Protein AF-0000000068766458 (afdb_homodimer)

InterPro domains:
  IPR000627 Intradiol ring-cleavage dioxygenase, C-terminal [PF00775] (2-138)
  IPR015889 Intradiol ring-cleavage dioxygenase, core [G3DSA:2.60.130.10] (1-149)
  IPR015889 Intradiol ring-cleavage dioxygenase, core [SSF49482] (2-147)
  IPR050770 Intradiol Ring-Cleavage Dioxygenase [PTHR33711] (3-145)

Organism: NCBI:txid1432552

Solvent-accessible surface area (backbone atoms only — not comparable to full-atom values): 17496 Å² total; per-residue (Å²): 100,52,64,22,40,39,34,38,38,33,30,38,62,57,26,24,48,80,42,92,84,53,76,62,83,39,67,85,56,93,89,56,74,41,61,51,75,46,63,20,38,90,84,40,51,74,81,83,87,82,77,70,36,22,45,34,64,34,79,91,42,67,80,39,45,39,46,36,43,39,36,38,37,38,44,40,90,88,45,92,64,71,43,35,38,57,35,34,52,54,41,52,70,42,49,80,66,13,72,69,52,62,70,52,90,41,70,69,47,53,53,46,28,44,20,39,80,30,77,87,71,28,43,69,75,73,44,84,33,67,48,71,75,85,32,90,64,71,97,68,28,38,66,41,69,62,60,61,62,59,69,74,108,99,53,63,22,40,39,34,37,41,32,30,38,63,57,26,25,48,80,42,92,83,54,77,62,84,40,66,82,56,93,90,54,75,39,61,51,78,45,64,20,37,89,86,41,51,73,84,83,87,82,75,70,36,23,46,35,62,35,79,90,42,67,80,39,43,39,48,35,44,39,36,38,37,39,43,40,90,87,44,92,64,71,42,34,37,57,35,35,52,54,40,50,70,41,49,80,66,14,71,69,53,62,69,52,90,42,70,69,48,53,52,46,27,42,19,39,80,30,76,86,70,30,43,70,77,72,44,85,32,68,48,71,73,86,33,90,64,71,97,69,29,39,64,40,70,61,60,62,61,60,69,74,108

pLDDT: mean 88.54, std 12.36, range [29.7, 98.62]

Sequence (306 aa):
MKNTLVEVWQANAGGRYRHKKDQYLAPIDPNFGGCGRVLTDENGYYCFRTIKPGPYPWRNQASDWRPAHIHFSLSGDAWAQRLITQMYFEGDPLIKQCPIVRTINNDDAVRTLIAELDMHAAVPLDCLAYRFDLVLRGHRATLFENRTQGAARMKNTLVEVWQANAGGRYRHKKDQYLAPIDPNFGGCGRVLTDENGYYCFRTIKPGPYPWRNQASDWRPAHIHFSLSGDAWAQRLITQMYFEGDPLIKQCPIVRTINNDDAVRTLIAELDMHAAVPLDCLAYRFDLVLRGHRATLFENRTQGAAR

Radius of gyration: 21.52 Å; Cα contacts (8 Å, |Δi|>4): 606; chains: 2; bounding box: 42×66×50 Å

Nearest PDB structures (foldseek):
  3pcd-assembly1_M  TM=9.668E-01  e=3.975E-17  Pseudomonas putida
  3pcf-assembly1_M-2  TM=9.671E-01  e=4.450E-17  Pseudomonas putida
  1ykn-assembly1_F  TM=9.151E-01  e=2.389E-17  Pseudomonas putida
  1ykk-assembly1_B  TM=9.155E-01  e=5.273E-17  Pseudomonas putida
  3mfl-assembly1_M  TM=9.144E-01  e=7.833E-17  Pseudomonas putida

Secondary structure (DSSP, 8-state):
-TT-EEEEEE--TTS--SSTT---SSPP-TT--SEEEEE--TTS------PPPPPEEETTSTTEEEPSEEEEEEEETTEEEEEEEEEEETT-TTGGG-HHHHT---HHHHHTTEEEE-TTTPBTTTB--EE-----SSTTPPP-TTTGGGGG-/-TT-EEEEEE--TTS--SSTT---SSPP-TT--SEEEEE--TTS------PPPPPEEETTSTTEEEPSEEEEEEEETTEEEEEEEEEEETT-TTGGG-HHHHT---HHHHHTTEEEE-TTTPBTTTB--EE-----SSTT----TTTGGGGG-

Foldseek 3Di:
DAFKKKKKFFAAQQRFGPDPPTDFPDDDDPVAHRMDIDTAHPVRDDDDDDHFHQKDADVVDPPAIDHGKMKIWIDDPVDDDIFIDMAHEPPTPSQVVHPVNVVVPDVLQSVLRYWYWDQVPADPPPGTDTDHDAACDDPNHHDTPPVVVPVVD/DAFKKKKKFFAAQQRFGPDPPTDFPDDDDPVAHRMDIDTAHPVRDDDDDDHFHQKDADVVDPPAIDHGKMKIWIDDPVDDDIFIDMAHEPPTPSQVVHPVNVVVPDPLQSVLRYWYWDQVPADPPPGTDTDHDAACDDPNHHDTPPVVVVVVD

Structure (mmCIF, N/CA/C/O backbone):
data_AF-0000000068766458-model_v1
#
loop_
_entity.id
_entity.type
_entity.pdbx_description
1 polymer 'Protocatechuate 3,4-dioxygenase beta chain'
#
loop_
_atom_site.group_PDB
_atom_site.id
_atom_site.type_symbol
_atom_site.label_atom_id
_atom_site.label_alt_id
_atom_site.label_comp_id
_atom_site.label_asym_id
_atom_site.label_entity_id
_atom_site.label_seq_id
_atom_site.pdbx_PDB_ins_code
_atom_site.Cartn_x
_atom_site.Cartn_y
_atom_site.Cartn_z
_atom_site.occupancy
_atom_site.B_iso_or_equiv
_atom_site.auth_seq_id
_atom_site.auth_comp_id
_atom_site.auth_asym_id
_atom_site.auth_atom_id
_atom_site.pdbx_PDB_model_num
ATOM 1 N N . MET A 1 1 ? -8.406 -24.953 -15.242 1 81.81 1 MET A N 1
ATOM 2 C CA . MET A 1 1 ? -7.398 -25.234 -14.219 1 81.81 1 MET A CA 1
ATOM 3 C C . MET A 1 1 ? -8.023 -25.938 -13.016 1 81.81 1 MET A C 1
ATOM 5 O O . MET A 1 1 ? -7.789 -25.547 -11.875 1 81.81 1 MET A O 1
ATOM 9 N N . LYS A 1 2 ? -8.836 -26.938 -13.312 1 87.81 2 LYS A N 1
ATOM 10 C CA . LYS A 1 2 ? -9.43 -27.688 -12.219 1 87.81 2 LYS A CA 1
ATOM 11 C C . LYS A 1 2 ? -8.391 -28.562 -11.516 1 87.81 2 LYS A C 1
ATOM 13 O O . LYS A 1 2 ? -7.488 -29.109 -12.156 1 87.81 2 LYS A O 1
ATOM 18 N N . ASN A 1 3 ? -8.57 -28.641 -10.227 1 91.31 3 ASN A N 1
ATOM 19 C CA . ASN A 1 3 ? -7.73 -29.484 -9.391 1 91.31 3 ASN A CA 1
ATOM 20 C C . ASN A 1 3 ? -6.246 -29.188 -9.594 1 91.31 3 ASN A C 1
ATOM 22 O O . ASN A 1 3 ? -5.438 -30.109 -9.719 1 91.31 3 ASN A O 1
ATOM 26 N N . THR A 1 4 ? -5.93 -27.969 -9.742 1 93.44 4 THR A N 1
ATOM 27 C CA . THR A 1 4 ? -4.559 -27.484 -9.859 1 93.44 4 THR A CA 1
ATOM 28 C C . THR A 1 4 ? -4.027 -27.031 -8.5 1 93.44 4 THR A C 1
ATOM 30 O O . THR A 1 4 ? -4.73 -26.344 -7.754 1 93.44 4 THR A O 1
ATOM 33 N N . LEU A 1 5 ? -2.803 -27.516 -8.195 1 95.19 5 LEU A N 1
ATOM 34 C CA . LEU A 1 5 ? -2.16 -27.062 -6.965 1 95.19 5 LEU A CA 1
ATOM 35 C C . LEU A 1 5 ? -1.555 -25.672 -7.148 1 95.19 5 LEU A C 1
ATOM 37 O O . LEU A 1 5 ? -0.72 -25.469 -8.031 1 95.19 5 LEU A O 1
ATOM 41 N N . VAL A 1 6 ? -1.991 -24.766 -6.332 1 96.19 6 VAL A N 1
ATOM 42 C CA . VAL A 1 6 ? -1.463 -23.406 -6.312 1 96.19 6 VAL A CA 1
ATOM 43 C C . VAL A 1 6 ? -0.663 -23.188 -5.031 1 96.19 6 VAL A C 1
ATOM 45 O O . VAL A 1 6 ? -1.217 -23.234 -3.928 1 96.19 6 VAL A O 1
ATOM 48 N N . GLU A 1 7 ? 0.577 -22.953 -5.191 1 96.81 7 GLU A N 1
ATOM 49 C CA . GLU A 1 7 ? 1.451 -22.625 -4.074 1 96.81 7 GLU A CA 1
ATOM 50 C C . GLU A 1 7 ? 1.836 -21.141 -4.102 1 96.81 7 GLU A C 1
ATOM 52 O O . GLU A 1 7 ? 2.111 -20.594 -5.168 1 96.81 7 GLU A O 1
ATOM 57 N N . VAL A 1 8 ? 1.805 -20.578 -2.932 1 97.75 8 VAL A N 1
ATOM 58 C CA . VAL A 1 8 ? 2.129 -19.156 -2.855 1 97.75 8 VAL A CA 1
ATOM 59 C C . VAL A 1 8 ? 3.193 -18.938 -1.787 1 97.75 8 VAL A C 1
ATOM 61 O O . VAL A 1 8 ? 3.27 -19.672 -0.807 1 97.75 8 VAL A O 1
ATOM 64 N N . TRP A 1 9 ? 4.066 -17.906 -2.012 1 97.69 9 TRP A N 1
ATOM 65 C CA . TRP A 1 9 ? 5.004 -17.438 -0.99 1 97.69 9 TRP A CA 1
ATOM 66 C C . TRP A 1 9 ? 5.246 -15.938 -1.107 1 97.69 9 TRP A C 1
ATOM 68 O O . TRP A 1 9 ? 5.18 -15.383 -2.203 1 97.69 9 TRP A O 1
ATOM 78 N N . GLN A 1 10 ? 5.457 -15.367 -0.014 1 97.19 10 GLN A N 1
ATOM 79 C CA . GLN A 1 10 ? 5.598 -13.914 0.036 1 97.19 10 GLN A CA 1
ATOM 80 C C . GLN A 1 10 ? 6.379 -13.477 1.273 1 97.19 10 GLN A C 1
ATOM 82 O O . GLN A 1 10 ? 6.57 -14.266 2.201 1 97.19 10 GLN A O 1
ATOM 87 N N . ALA A 1 11 ? 6.82 -12.203 1.26 1 95.75 11 ALA A N 1
ATOM 88 C CA . ALA A 1 11 ? 7.348 -11.539 2.447 1 95.75 11 ALA A CA 1
ATOM 89 C C . ALA A 1 11 ? 6.227 -11.156 3.408 1 95.75 11 ALA A C 1
ATOM 91 O O . ALA A 1 11 ? 5.051 -11.18 3.039 1 95.75 11 ALA A O 1
ATOM 92 N N . ASN A 1 12 ? 6.621 -10.797 4.645 1 92.75 12 ASN A N 1
ATOM 93 C CA . ASN A 1 12 ? 5.645 -10.242 5.578 1 92.75 12 ASN A CA 1
ATOM 94 C C . ASN A 1 12 ? 5.336 -8.781 5.266 1 92.75 12 ASN A C 1
ATOM 96 O O . ASN A 1 12 ? 5.777 -8.25 4.242 1 92.75 12 ASN A O 1
ATOM 100 N N . ALA A 1 13 ? 4.535 -8.094 6.125 1 91.19 13 ALA A N 1
ATOM 101 C CA . ALA A 1 13 ? 4.059 -6.734 5.871 1 91.19 13 ALA A CA 1
ATOM 102 C C . ALA A 1 13 ? 5.219 -5.746 5.828 1 91.19 13 ALA A C 1
ATOM 104 O O . ALA A 1 13 ? 5.098 -4.664 5.246 1 91.19 13 ALA A O 1
ATOM 105 N N . GLY A 1 14 ? 6.312 -6.121 6.441 1 90.06 14 GLY A N 1
ATOM 106 C CA . GLY A 1 14 ? 7.492 -5.27 6.441 1 90.06 14 GLY A CA 1
ATOM 107 C C . GLY A 1 14 ? 8.43 -5.551 5.281 1 90.06 14 GLY A C 1
ATOM 108 O O . GLY A 1 14 ? 9.469 -4.902 5.141 1 90.06 14 GLY A O 1
ATOM 109 N N . GLY A 1 15 ? 8.094 -6.527 4.461 1 93.06 15 GLY A N 1
ATOM 110 C CA . GLY A 1 15 ? 8.922 -6.875 3.32 1 93.06 15 GLY A CA 1
ATOM 111 C C . GLY A 1 15 ? 10.023 -7.859 3.662 1 93.06 15 GLY A C 1
ATOM 112 O O . GLY A 1 15 ? 11.055 -7.902 2.99 1 93.06 15 GLY A O 1
ATOM 113 N N . ARG A 1 16 ? 9.812 -8.562 4.684 1 91.62 16 ARG A N 1
ATOM 114 C CA . ARG A 1 16 ? 10.812 -9.523 5.145 1 91.62 16 ARG A CA 1
ATOM 115 C C . ARG A 1 16 ? 10.312 -10.953 4.957 1 91.62 16 ARG A C 1
ATOM 117 O O . ARG A 1 16 ? 9.234 -11.312 5.449 1 91.62 16 ARG A O 1
ATOM 124 N N . TYR A 1 17 ? 11.117 -11.773 4.242 1 92.25 17 TYR A N 1
ATOM 125 C CA . TYR A 1 17 ? 10.812 -13.195 4.109 1 92.25 17 TYR A CA 1
ATOM 126 C C . TYR A 1 17 ? 11.227 -13.961 5.359 1 92.25 17 TYR A C 1
ATOM 128 O O . TYR A 1 17 ? 12.219 -13.617 6.008 1 92.25 17 TYR A O 1
ATOM 136 N N . ARG A 1 18 ? 10.461 -14.914 5.605 1 87.81 18 ARG A N 1
ATOM 137 C CA . ARG A 1 18 ? 10.891 -15.836 6.648 1 87.81 18 ARG A CA 1
ATOM 138 C C . ARG A 1 18 ? 11.945 -16.812 6.125 1 87.81 18 ARG A C 1
ATOM 140 O O . ARG A 1 18 ? 11.648 -17.969 5.867 1 87.81 18 ARG A O 1
ATOM 147 N N . HIS A 1 19 ? 13.016 -16.406 5.855 1 83.75 19 HIS A N 1
ATOM 148 C CA . HIS A 1 19 ? 14.133 -17.172 5.312 1 83.75 19 HIS A CA 1
ATOM 149 C C . HIS A 1 19 ? 15.453 -16.766 5.969 1 83.75 19 HIS A C 1
ATOM 151 O O . HIS A 1 19 ? 15.695 -15.57 6.184 1 83.75 19 HIS A O 1
ATOM 157 N N . LYS A 1 20 ? 16.203 -17.719 6.258 1 78 20 LYS A N 1
ATOM 158 C CA . LYS A 1 20 ? 17.453 -17.5 6.98 1 78 20 LYS A CA 1
ATOM 159 C C . LYS A 1 20 ? 18.375 -16.547 6.227 1 78 20 LYS A C 1
ATOM 161 O O . LYS A 1 20 ? 19.125 -15.781 6.836 1 78 20 LYS A O 1
ATOM 166 N N . LYS A 1 21 ? 18.266 -16.531 4.863 1 79.88 21 LYS A N 1
ATOM 167 C CA . LYS A 1 21 ? 19.203 -15.742 4.062 1 79.88 21 LYS A CA 1
ATOM 168 C C . LYS A 1 21 ? 18.703 -14.312 3.875 1 79.88 21 LYS A C 1
ATOM 170 O O . LYS A 1 21 ? 19.438 -13.445 3.398 1 79.88 21 LYS A O 1
ATOM 175 N N . ASP A 1 22 ? 17.484 -14.125 4.246 1 79.94 22 ASP A N 1
ATOM 176 C CA . ASP A 1 22 ? 16.969 -12.766 4.137 1 79.94 22 ASP A CA 1
ATOM 177 C C . ASP A 1 22 ? 17.406 -11.914 5.328 1 79.94 22 ASP A C 1
ATOM 179 O O . ASP A 1 22 ? 17.047 -12.195 6.469 1 79.94 22 ASP A O 1
ATOM 183 N N . GLN A 1 23 ? 18.141 -10.789 5.031 1 77 23 GLN A N 1
ATOM 184 C CA . GLN A 1 23 ? 18.719 -9.977 6.094 1 77 23 GLN A CA 1
ATOM 185 C C . GLN A 1 23 ? 18.141 -8.562 6.078 1 77 23 GLN A C 1
ATOM 187 O O . GLN A 1 23 ? 18.75 -7.629 6.602 1 77 23 GLN A O 1
ATOM 192 N N . TYR A 1 24 ? 17.094 -8.484 5.355 1 80.75 24 TYR A N 1
ATOM 193 C CA . TYR A 1 24 ? 16.469 -7.168 5.355 1 80.75 24 TYR A CA 1
ATOM 194 C C . TYR A 1 24 ? 16.109 -6.734 6.77 1 80.75 24 TYR A C 1
ATOM 196 O O . TYR A 1 24 ? 15.82 -7.57 7.629 1 80.75 24 TYR A O 1
ATOM 204 N N . LEU A 1 25 ? 15.992 -5.391 7.121 1 82.31 25 LEU A N 1
ATOM 205 C CA . LEU A 1 25 ? 15.914 -4.781 8.445 1 82.31 25 LEU A CA 1
ATOM 206 C C . LEU A 1 25 ? 14.547 -5.012 9.07 1 82.31 25 LEU A C 1
ATOM 208 O O . LEU A 1 25 ? 14.398 -4.949 10.297 1 82.31 25 LEU A O 1
ATOM 212 N N . ALA A 1 26 ? 13.578 -5.273 8.227 1 82 26 ALA A N 1
ATOM 213 C CA . ALA A 1 26 ? 12.227 -5.441 8.766 1 82 26 ALA A CA 1
ATOM 214 C C . ALA A 1 26 ? 12.164 -6.625 9.727 1 82 26 ALA A C 1
ATOM 216 O O . ALA A 1 26 ? 12.82 -7.648 9.508 1 82 26 ALA A O 1
ATOM 217 N N . PRO A 1 27 ? 11.375 -6.441 10.719 1 81.62 27 PRO A N 1
ATOM 218 C CA . PRO A 1 27 ? 11.297 -7.523 11.695 1 81.62 27 PRO A CA 1
ATOM 219 C C . PRO A 1 27 ? 10.609 -8.773 11.141 1 81.62 27 PRO A C 1
ATOM 221 O O . PRO A 1 27 ? 9.758 -8.672 10.258 1 81.62 27 PRO A O 1
ATOM 224 N N . ILE A 1 28 ? 11.016 -9.875 11.727 1 83.19 28 ILE A N 1
ATOM 225 C CA . ILE A 1 28 ? 10.32 -11.125 11.438 1 83.19 28 ILE A CA 1
ATOM 226 C C . ILE A 1 28 ? 8.961 -11.133 12.125 1 83.19 28 ILE A C 1
ATOM 228 O O . ILE A 1 28 ? 8.828 -10.664 13.258 1 83.19 28 ILE A O 1
ATOM 232 N N . ASP A 1 29 ? 8.008 -11.562 11.469 1 82.44 29 ASP A N 1
ATOM 233 C CA . ASP A 1 29 ? 6.703 -11.828 12.078 1 82.44 29 ASP A CA 1
ATOM 234 C C . ASP A 1 29 ? 6.586 -13.281 12.516 1 82.44 29 ASP A C 1
ATOM 236 O O . ASP A 1 29 ? 6.438 -14.18 11.68 1 82.44 29 ASP A O 1
ATOM 240 N N . PRO A 1 30 ? 6.586 -13.484 13.766 1 83.62 30 PRO A N 1
ATOM 241 C CA . PRO A 1 30 ? 6.59 -14.875 14.234 1 83.62 30 PRO A CA 1
ATOM 242 C C . PRO A 1 30 ? 5.281 -15.602 13.938 1 83.62 30 PRO A C 1
ATOM 244 O O . PRO A 1 30 ? 5.23 -16.828 13.984 1 83.62 30 PRO A O 1
ATOM 247 N N . ASN A 1 31 ? 4.234 -14.828 13.586 1 85 31 ASN A N 1
ATOM 248 C CA . ASN A 1 31 ? 2.922 -15.43 13.375 1 85 31 ASN A CA 1
ATOM 249 C C . ASN A 1 31 ? 2.633 -15.641 11.891 1 85 31 ASN A C 1
ATOM 251 O O . ASN A 1 31 ? 1.55 -16.094 11.523 1 85 31 ASN A O 1
ATOM 255 N N . PHE A 1 32 ? 3.621 -15.344 11.102 1 89.56 32 PHE A N 1
ATOM 256 C CA . PHE A 1 32 ? 3.41 -15.438 9.664 1 89.56 32 PHE A CA 1
ATOM 257 C C . PHE A 1 32 ? 4.434 -16.375 9.031 1 89.56 32 PHE A C 1
ATOM 259 O O . PHE A 1 32 ? 5.641 -16.125 9.117 1 89.56 32 PHE A O 1
ATOM 266 N N . GLY A 1 33 ? 3.979 -17.375 8.297 1 89.25 33 GLY A N 1
ATOM 267 C CA . GLY A 1 33 ? 4.848 -18.375 7.719 1 89.25 33 GLY A CA 1
ATOM 268 C C . GLY A 1 33 ? 5.379 -18 6.352 1 89.25 33 GLY A C 1
ATOM 269 O O . GLY A 1 33 ? 6.445 -18.453 5.941 1 89.25 33 GLY A O 1
ATOM 270 N N . GLY A 1 34 ? 4.598 -17.219 5.621 1 92.75 34 GLY A N 1
ATOM 271 C CA . GLY A 1 34 ? 5.078 -16.672 4.359 1 92.75 34 GLY A CA 1
ATOM 272 C C . GLY A 1 34 ? 4.82 -17.594 3.18 1 92.75 34 GLY A C 1
ATOM 273 O O . GLY A 1 34 ? 5.324 -17.359 2.082 1 92.75 34 GLY A O 1
ATOM 274 N N . CYS A 1 35 ? 4.145 -18.766 3.471 1 94.5 35 CYS A N 1
ATOM 275 C CA . CYS A 1 35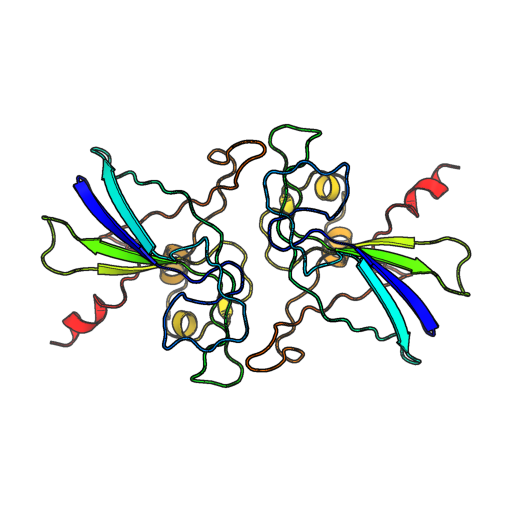 ? 3.844 -19.688 2.381 1 94.5 35 CYS A CA 1
ATOM 276 C C . CYS A 1 35 ? 2.529 -20.406 2.629 1 94.5 35 CYS A C 1
ATOM 278 O O . CYS A 1 35 ? 2.014 -20.406 3.748 1 94.5 35 CYS A O 1
ATOM 280 N N . GLY A 1 36 ? 1.893 -20.875 1.555 1 95.56 36 GLY A N 1
ATOM 281 C CA . GLY A 1 36 ? 0.658 -21.641 1.617 1 95.56 36 GLY A CA 1
ATOM 282 C C . GLY A 1 36 ? 0.346 -22.375 0.327 1 95.56 36 GLY A C 1
ATOM 283 O O . GLY A 1 36 ? 1.055 -22.219 -0.67 1 95.56 36 GLY A O 1
ATOM 284 N N . ARG A 1 37 ? -0.639 -23.281 0.456 1 96.25 37 ARG A N 1
ATOM 285 C CA . ARG A 1 37 ? -1.091 -24.031 -0.715 1 96.25 37 ARG A CA 1
ATOM 286 C C . ARG A 1 37 ? -2.613 -24.125 -0.75 1 96.25 37 ARG A C 1
ATOM 288 O O . ARG A 1 37 ? -3.26 -24.219 0.296 1 96.25 37 ARG A O 1
ATOM 295 N N . VAL A 1 38 ? -3.113 -24.141 -1.994 1 96.56 38 VAL A N 1
ATOM 296 C CA . VAL A 1 38 ? -4.547 -24.312 -2.207 1 96.56 38 VAL A CA 1
ATOM 297 C C . VAL A 1 38 ? -4.793 -25.094 -3.492 1 96.56 38 VAL A C 1
ATOM 299 O O . VAL A 1 38 ? -4.02 -25 -4.445 1 96.56 38 VAL A O 1
ATOM 302 N N . LEU A 1 39 ? -5.875 -25.859 -3.49 1 95.31 39 LEU A N 1
ATOM 303 C CA . LEU A 1 39 ? -6.316 -26.562 -4.688 1 95.31 39 LEU A CA 1
ATOM 304 C C . LEU A 1 39 ? -7.488 -25.844 -5.34 1 95.31 39 LEU A C 1
ATOM 306 O O . LEU A 1 39 ? -8.438 -25.453 -4.66 1 95.31 39 LEU A O 1
ATOM 310 N N . THR A 1 40 ? -7.336 -25.672 -6.621 1 95.94 40 THR A N 1
ATOM 311 C CA . THR A 1 40 ? -8.469 -25.062 -7.309 1 95.94 40 THR A CA 1
ATOM 312 C C . THR A 1 40 ? -9.672 -26 -7.309 1 95.94 40 THR A C 1
ATOM 314 O O . THR A 1 40 ? -9.508 -27.219 -7.285 1 95.94 40 THR A O 1
ATOM 317 N N . ASP A 1 41 ? -10.867 -25.422 -7.352 1 96.12 41 ASP A N 1
ATOM 318 C CA . ASP A 1 41 ? -12.078 -26.234 -7.344 1 96.12 41 ASP A CA 1
ATOM 319 C C . ASP A 1 41 ? -12.445 -26.672 -8.758 1 96.12 41 ASP A C 1
ATOM 321 O O . ASP A 1 41 ? -11.633 -26.562 -9.68 1 96.12 41 ASP A O 1
ATOM 325 N N . GLU A 1 42 ? -13.633 -27.203 -8.883 1 94.62 42 GLU A N 1
ATOM 326 C CA . GLU A 1 42 ? -14.062 -27.781 -10.148 1 94.62 42 GLU A CA 1
ATOM 327 C C . GLU A 1 42 ? -14.211 -26.719 -11.234 1 94.62 42 GLU A C 1
ATOM 329 O O . GLU A 1 42 ? -14.195 -27.031 -12.43 1 94.62 42 GLU A O 1
ATOM 334 N N . ASN A 1 43 ? -14.406 -25.484 -10.797 1 94.75 43 ASN A N 1
ATOM 335 C CA . ASN A 1 43 ? -14.578 -24.391 -11.742 1 94.75 43 ASN A CA 1
ATOM 336 C C . ASN A 1 43 ? -13.281 -23.594 -11.922 1 94.75 43 ASN A C 1
ATOM 338 O O . ASN A 1 43 ? -13.273 -22.562 -12.578 1 94.75 43 ASN A O 1
ATOM 342 N N . GLY A 1 44 ? -12.164 -24.016 -11.273 1 93.94 44 GLY A N 1
ATOM 343 C CA . GLY A 1 44 ? -10.867 -23.375 -11.422 1 93.94 44 GLY A CA 1
ATOM 344 C C . GLY A 1 44 ? -10.656 -22.219 -10.469 1 93.94 44 GLY A C 1
ATOM 345 O O . GLY A 1 44 ? -9.711 -21.438 -10.625 1 93.94 44 GLY A O 1
ATOM 346 N N . TYR A 1 45 ? -11.539 -22.047 -9.547 1 95.88 45 TYR A N 1
ATOM 347 C CA . TYR A 1 45 ? -11.438 -20.953 -8.586 1 95.88 45 TYR A CA 1
ATOM 348 C C . TYR A 1 45 ? -10.531 -21.328 -7.422 1 95.88 45 TYR A C 1
ATOM 350 O O . TYR A 1 45 ? -10.5 -22.484 -6.996 1 95.88 45 TYR A O 1
ATOM 358 N N . TYR A 1 46 ? -9.82 -20.344 -6.965 1 97.25 46 TYR A N 1
ATOM 359 C CA . TYR A 1 46 ? -9.008 -20.484 -5.758 1 97.25 46 TYR A CA 1
ATOM 360 C C . TYR A 1 46 ? -9.141 -19.266 -4.863 1 97.25 46 TYR A C 1
ATOM 362 O O . TYR A 1 46 ? -9.5 -18.172 -5.336 1 97.25 46 TYR A O 1
ATOM 370 N N . CYS A 1 47 ? -8.984 -19.453 -3.611 1 97.06 47 CYS A N 1
ATOM 371 C CA . CYS A 1 47 ? -8.992 -18.344 -2.658 1 97.06 47 CYS A CA 1
ATOM 372 C C . CYS A 1 47 ? -8.141 -18.672 -1.435 1 97.06 47 CYS A C 1
ATOM 374 O O . CYS A 1 47 ? -8.047 -19.844 -1.043 1 97.06 47 CYS A O 1
ATOM 376 N N . PHE A 1 48 ? -7.508 -17.688 -0.906 1 97.31 48 PHE A N 1
ATOM 377 C CA . PHE A 1 48 ? -6.777 -17.844 0.346 1 97.31 48 PHE A CA 1
ATOM 378 C C . PHE A 1 48 ? -6.676 -16.516 1.084 1 97.31 48 PHE A C 1
ATOM 380 O O . PHE A 1 48 ? -6.867 -15.453 0.488 1 97.31 48 PHE A O 1
ATOM 387 N N . ARG A 1 49 ? -6.469 -16.625 2.385 1 96.12 49 ARG A N 1
ATOM 388 C CA . ARG A 1 49 ? -6.301 -15.453 3.225 1 96.12 49 ARG A CA 1
ATOM 389 C C . ARG A 1 49 ? -4.848 -15.281 3.648 1 96.12 49 ARG A C 1
ATOM 391 O O . ARG A 1 49 ? -4.18 -16.25 3.998 1 96.12 49 ARG A O 1
ATOM 398 N N . THR A 1 50 ? -4.402 -14.156 3.539 1 95.94 50 THR A N 1
ATOM 399 C CA . THR A 1 50 ? -3.039 -13.828 3.943 1 95.94 50 THR A CA 1
ATOM 400 C C . THR A 1 50 ? -2.943 -12.375 4.398 1 95.94 50 THR A C 1
ATOM 402 O O . THR A 1 50 ? -3.965 -11.711 4.605 1 95.94 50 THR A O 1
ATOM 405 N N . ILE A 1 51 ? -1.701 -11.844 4.695 1 93.12 51 ILE A N 1
ATOM 406 C CA . ILE A 1 51 ? -1.433 -10.43 4.922 1 93.12 51 ILE A CA 1
ATOM 407 C C . ILE A 1 51 ? -0.806 -9.812 3.674 1 93.12 51 ILE A C 1
ATOM 409 O O . ILE A 1 51 ? -0.154 -10.508 2.893 1 93.12 51 ILE A O 1
ATOM 413 N N . LYS A 1 52 ? -1.113 -8.578 3.459 1 95.12 52 LYS A N 1
ATOM 414 C CA . LYS A 1 52 ? -0.465 -7.906 2.338 1 95.12 52 LYS A CA 1
ATOM 415 C C . LYS A 1 52 ? 1.03 -7.734 2.59 1 95.12 52 LYS A C 1
ATOM 417 O O . LYS A 1 52 ? 1.432 -7.164 3.605 1 95.12 52 LYS A O 1
ATOM 422 N N . PRO A 1 53 ? 1.855 -8.289 1.682 1 96.69 53 PRO A N 1
ATOM 423 C CA . PRO A 1 53 ? 3.299 -8.102 1.859 1 96.69 53 PRO A CA 1
ATOM 424 C C . PRO A 1 53 ? 3.727 -6.645 1.723 1 96.69 53 PRO A C 1
ATOM 426 O O . PRO A 1 53 ? 2.963 -5.816 1.216 1 96.69 53 PRO A O 1
ATOM 429 N N . GLY A 1 54 ? 4.863 -6.344 2.262 1 95.19 54 GLY A N 1
ATOM 430 C CA . GLY A 1 54 ? 5.5 -5.062 2.01 1 95.19 54 GLY A CA 1
ATOM 431 C C . GLY A 1 54 ? 6.555 -5.129 0.921 1 95.19 54 GLY A C 1
ATOM 432 O O . GLY A 1 54 ? 7.012 -6.211 0.554 1 95.19 54 GLY A O 1
ATOM 433 N N . PRO A 1 55 ? 6.848 -3.92 0.368 1 96.06 55 PRO A N 1
ATOM 434 C CA . PRO A 1 55 ? 7.992 -3.861 -0.544 1 96.06 55 PRO A CA 1
ATOM 435 C C . PRO A 1 55 ? 9.328 -4.055 0.171 1 96.06 55 PRO A C 1
ATOM 437 O O . PRO A 1 55 ? 9.398 -3.938 1.396 1 96.06 55 PRO A O 1
ATOM 440 N N . TYR A 1 56 ? 10.375 -4.43 -0.596 1 93.62 56 TYR A N 1
ATOM 441 C CA . TYR A 1 56 ? 11.703 -4.574 -0.001 1 93.62 56 TYR A CA 1
ATOM 442 C C . TYR A 1 56 ? 12.797 -4.242 -1.013 1 93.62 56 TYR A C 1
ATOM 444 O O . TYR A 1 56 ? 12.57 -4.312 -2.223 1 93.62 56 TYR A O 1
ATOM 452 N N . PRO A 1 57 ? 13.945 -3.857 -0.456 1 91 57 PRO A N 1
ATOM 453 C CA . PRO A 1 57 ? 15.039 -3.516 -1.369 1 91 57 PRO A CA 1
ATOM 454 C C . PRO A 1 57 ? 15.555 -4.723 -2.148 1 91 57 PRO A C 1
ATOM 456 O O . PRO A 1 57 ? 15.562 -5.84 -1.626 1 91 57 PRO A O 1
ATOM 459 N N . TRP A 1 58 ? 15.898 -4.426 -3.406 1 83.5 58 TRP A N 1
ATOM 460 C CA . TRP A 1 58 ? 16.547 -5.414 -4.258 1 83.5 58 TRP A CA 1
ATOM 461 C C . TRP A 1 58 ? 18.062 -5.254 -4.215 1 83.5 58 TRP A C 1
ATOM 463 O O . TRP A 1 58 ? 18.594 -4.234 -4.66 1 83.5 58 TRP A O 1
ATOM 473 N N . ARG A 1 59 ? 18.797 -6.082 -3.662 1 74.75 59 ARG A N 1
ATOM 474 C CA . ARG A 1 59 ? 20.188 -5.941 -3.275 1 74.75 59 ARG A CA 1
ATOM 475 C C . ARG A 1 59 ? 21.094 -5.875 -4.504 1 74.75 59 ARG A C 1
ATOM 477 O O . ARG A 1 59 ? 22.25 -5.441 -4.41 1 74.75 59 ARG A O 1
ATOM 484 N N . ASN A 1 60 ? 20.594 -6.32 -5.586 1 69.69 60 ASN A N 1
ATOM 485 C CA . ASN A 1 60 ? 21.484 -6.312 -6.738 1 69.69 60 ASN A CA 1
ATOM 486 C C . ASN A 1 60 ? 21.891 -4.891 -7.125 1 69.69 60 ASN A C 1
ATOM 488 O O . ASN A 1 60 ? 23.031 -4.645 -7.492 1 69.69 60 ASN A O 1
ATOM 492 N N . GLN A 1 61 ? 20.953 -4.012 -7.039 1 68.75 61 GLN A N 1
ATOM 493 C CA . GLN A 1 61 ? 21.234 -2.6 -7.27 1 68.75 61 GLN A CA 1
ATOM 494 C C . GLN A 1 61 ? 20.781 -1.748 -6.09 1 68.75 61 GLN A C 1
ATOM 496 O O . GLN A 1 61 ? 19.641 -1.86 -5.641 1 68.75 61 GLN A O 1
ATOM 501 N N . ALA A 1 62 ? 21.672 -1.01 -5.52 1 64.81 62 ALA A N 1
ATOM 502 C CA . ALA A 1 62 ? 21.547 -0.318 -4.238 1 64.81 62 ALA A CA 1
ATOM 503 C C . ALA A 1 62 ? 20.234 0.467 -4.172 1 64.81 62 ALA A C 1
ATOM 505 O O . ALA A 1 62 ? 19.625 0.575 -3.107 1 64.81 62 ALA A O 1
ATOM 506 N N . SER A 1 63 ? 19.656 0.847 -5.262 1 75.12 63 SER A N 1
ATOM 507 C CA . SER A 1 63 ? 18.531 1.772 -5.188 1 75.12 63 SER A CA 1
ATOM 508 C C . SER A 1 63 ? 17.234 1.117 -5.672 1 75.12 63 SER A C 1
ATOM 510 O O . SER A 1 63 ? 16.172 1.737 -5.652 1 75.12 63 SER A O 1
ATOM 512 N N . ASP A 1 64 ? 17.328 -0.184 -5.887 1 87.5 64 ASP A N 1
ATOM 513 C CA . ASP A 1 64 ? 16.141 -0.82 -6.461 1 87.5 64 ASP A CA 1
ATOM 514 C C . ASP A 1 64 ? 15.258 -1.409 -5.367 1 87.5 64 ASP A C 1
ATOM 516 O O . ASP A 1 64 ? 15.742 -1.802 -4.305 1 87.5 64 ASP A O 1
ATOM 520 N N . TRP A 1 65 ? 14.008 -1.311 -5.59 1 93.25 65 TRP A N 1
ATOM 521 C CA . TRP A 1 65 ? 13.016 -1.91 -4.707 1 93.25 65 TRP A CA 1
ATOM 522 C C . TRP A 1 65 ? 12.094 -2.852 -5.48 1 93.25 65 TRP A C 1
ATOM 524 O O . TRP A 1 65 ? 11.695 -2.557 -6.609 1 93.25 65 TRP A O 1
ATOM 534 N N . ARG A 1 66 ? 11.859 -3.961 -4.852 1 95.31 66 ARG A N 1
ATOM 535 C CA . ARG A 1 66 ? 10.773 -4.801 -5.348 1 95.31 66 ARG A CA 1
ATOM 536 C C . ARG A 1 66 ? 9.43 -4.348 -4.785 1 95.31 66 ARG A C 1
ATOM 538 O O . ARG A 1 66 ? 9.266 -4.234 -3.568 1 95.31 66 ARG A O 1
ATOM 545 N N . PRO A 1 67 ? 8.445 -4.121 -5.695 1 97.12 67 PRO A N 1
ATOM 546 C CA . PRO A 1 67 ? 7.102 -3.861 -5.176 1 97.12 67 PRO A CA 1
ATOM 547 C C . PRO A 1 67 ? 6.566 -5.012 -4.324 1 97.12 67 PRO A C 1
ATOM 549 O O . PRO A 1 67 ? 7.094 -6.125 -4.383 1 97.12 67 PRO A O 1
ATOM 552 N N . ALA A 1 68 ? 5.562 -4.621 -3.475 1 97.56 68 ALA A N 1
ATOM 553 C CA . ALA A 1 68 ? 4.828 -5.695 -2.812 1 97.56 68 ALA A CA 1
ATOM 554 C C . ALA A 1 68 ? 4.34 -6.73 -3.822 1 97.56 68 ALA A C 1
ATOM 556 O O . ALA A 1 68 ? 3.77 -6.375 -4.855 1 97.56 68 ALA A O 1
ATOM 557 N N . HIS A 1 69 ? 4.609 -8.031 -3.502 1 98.44 69 HIS A N 1
ATOM 558 C CA . HIS A 1 69 ? 4.211 -9.055 -4.457 1 98.44 69 HIS A CA 1
ATOM 559 C C . HIS A 1 69 ? 4.059 -10.414 -3.779 1 98.44 69 HIS A C 1
ATOM 561 O O . HIS A 1 69 ? 4.535 -10.609 -2.66 1 98.44 69 HIS A O 1
ATOM 567 N N . ILE A 1 70 ? 3.348 -11.234 -4.41 1 98.38 70 ILE A N 1
ATOM 568 C CA . ILE A 1 70 ? 3.186 -12.633 -4.012 1 98.38 70 ILE A CA 1
ATOM 569 C C . ILE A 1 70 ? 3.635 -13.547 -5.148 1 98.38 70 ILE A C 1
ATOM 571 O O . ILE A 1 70 ? 3.279 -13.328 -6.309 1 98.38 70 ILE A O 1
ATOM 575 N N . HIS A 1 71 ? 4.438 -14.531 -4.82 1 97.94 71 HIS A N 1
ATOM 576 C CA . HIS A 1 71 ? 4.824 -15.531 -5.812 1 97.94 71 HIS A CA 1
ATOM 577 C C . HIS A 1 71 ? 3.799 -16.656 -5.891 1 97.94 71 HIS A C 1
ATOM 579 O O . HIS A 1 71 ? 3.209 -17.031 -4.879 1 97.94 71 HIS A O 1
ATOM 585 N N . PHE A 1 72 ? 3.664 -17.203 -7.105 1 97.44 72 PHE A N 1
ATOM 586 C CA . PHE A 1 72 ? 2.773 -18.328 -7.371 1 97.44 72 PHE A CA 1
ATOM 587 C C . PHE A 1 72 ? 3.514 -19.438 -8.102 1 97.44 72 PHE A C 1
ATOM 589 O O . PHE A 1 72 ? 4.309 -19.172 -9.008 1 97.44 72 PHE A O 1
ATOM 596 N N . SER A 1 73 ? 3.238 -20.562 -7.664 1 95.62 73 SER A N 1
ATOM 597 C CA . SER A 1 73 ? 3.631 -21.766 -8.406 1 95.62 73 SER A CA 1
ATOM 598 C C . SER A 1 73 ? 2.428 -22.641 -8.695 1 95.62 73 SER A C 1
ATOM 600 O O . SER A 1 73 ? 1.612 -22.906 -7.809 1 95.62 73 SER A O 1
ATOM 602 N N . LEU A 1 74 ? 2.307 -23.109 -9.938 1 94.12 74 LEU A N 1
ATOM 603 C CA . LEU A 1 74 ? 1.206 -23.969 -10.359 1 94.12 74 LEU A CA 1
ATOM 604 C C . LEU A 1 74 ? 1.717 -25.344 -10.781 1 94.12 74 LEU A C 1
ATOM 606 O O . LEU A 1 74 ? 2.689 -25.453 -11.531 1 94.12 74 LEU A O 1
ATOM 610 N N . SER A 1 75 ? 1.065 -26.281 -10.234 1 92.06 75 SER A N 1
ATOM 611 C CA . SER A 1 75 ? 1.315 -27.656 -10.633 1 92.06 75 SER A CA 1
ATOM 612 C C . SER A 1 75 ? 0.01 -28.422 -10.852 1 92.06 75 SER A C 1
ATOM 614 O O . SER A 1 75 ? -0.903 -28.344 -10.023 1 92.06 75 SER A O 1
ATOM 616 N N . GLY A 1 76 ? -0.114 -28.969 -11.945 1 84 76 GLY A N 1
ATOM 617 C CA . GLY A 1 76 ? -1.305 -29.75 -12.25 1 84 76 GLY A CA 1
ATOM 618 C C . GLY A 1 76 ? -1.041 -30.891 -13.219 1 84 76 GLY A C 1
ATOM 619 O O . GLY A 1 76 ? 0.058 -31 -13.766 1 84 76 GLY A O 1
ATOM 620 N N . ASP A 1 77 ? -2.025 -31.688 -13.328 1 79 77 ASP A N 1
ATOM 621 C CA . ASP A 1 77 ? -1.915 -32.906 -14.125 1 79 77 ASP A CA 1
ATOM 622 C C . ASP A 1 77 ? -1.781 -32.594 -15.617 1 79 77 ASP A C 1
ATOM 624 O O . ASP A 1 77 ? -1.2 -33.375 -16.375 1 79 77 ASP A O 1
ATOM 628 N N . ALA A 1 78 ? -2.266 -31.469 -15.953 1 72.56 78 ALA A N 1
ATOM 629 C CA . ALA A 1 78 ? -2.354 -31.125 -17.375 1 72.56 78 ALA A CA 1
ATOM 630 C C . ALA A 1 78 ? -1.001 -30.672 -17.906 1 72.56 78 ALA A C 1
ATOM 632 O O . ALA A 1 78 ? -0.795 -30.625 -19.125 1 72.56 78 ALA A O 1
ATOM 633 N N . TRP A 1 79 ? -0.129 -30.266 -17.125 1 71.5 79 TRP A N 1
ATOM 634 C CA . TRP A 1 79 ? 1.158 -29.797 -17.625 1 71.5 79 TRP A CA 1
ATOM 635 C C . TRP A 1 79 ? 2.305 -30.328 -16.766 1 71.5 79 TRP A C 1
ATOM 637 O O . TRP A 1 79 ? 2.146 -30.531 -15.562 1 71.5 79 TRP A O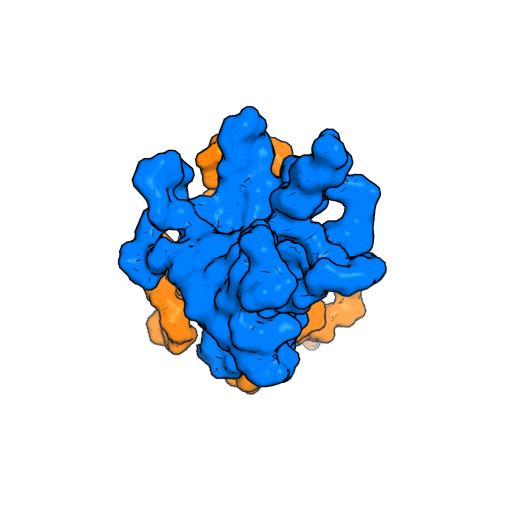 1
ATOM 647 N N . ALA A 1 80 ? 3.334 -30.734 -17.438 1 72.44 80 ALA A N 1
ATOM 648 C CA . ALA A 1 80 ? 4.48 -31.422 -16.859 1 72.44 80 ALA A CA 1
ATOM 649 C C . ALA A 1 80 ? 5.336 -30.469 -16.031 1 72.44 80 ALA A C 1
ATOM 651 O O . ALA A 1 80 ? 5.926 -30.859 -15.023 1 72.44 80 ALA A O 1
ATOM 652 N N . GLN A 1 81 ? 5.312 -29.203 -16.5 1 81.31 81 GLN A N 1
ATOM 653 C CA . GLN A 1 81 ? 6.258 -28.312 -15.844 1 81.31 81 GLN A CA 1
ATOM 654 C C . GLN A 1 81 ? 5.547 -27.375 -14.875 1 81.31 81 GLN A C 1
ATOM 656 O O . GLN A 1 81 ? 4.453 -26.891 -15.164 1 81.31 81 GLN A O 1
ATOM 661 N N . ARG A 1 82 ? 6.203 -27.219 -13.828 1 88.75 82 ARG A N 1
ATOM 662 C CA . ARG A 1 82 ? 5.781 -26.219 -12.852 1 88.75 82 ARG A CA 1
ATOM 663 C C . ARG A 1 82 ? 5.863 -24.812 -13.422 1 88.75 82 ARG A C 1
ATOM 665 O O . ARG A 1 82 ? 6.863 -24.453 -14.047 1 88.75 82 ARG A O 1
ATOM 672 N N . LEU A 1 83 ? 4.809 -24.078 -13.297 1 91.88 83 LEU A N 1
ATOM 673 C CA . LEU A 1 83 ? 4.766 -22.703 -13.773 1 91.88 83 LEU A CA 1
ATOM 674 C C . LEU A 1 83 ? 4.914 -21.719 -12.617 1 91.88 83 LEU A C 1
ATOM 676 O O . LEU A 1 83 ? 4.227 -21.828 -11.602 1 91.88 83 LEU A O 1
ATOM 680 N N . ILE A 1 84 ? 5.832 -20.766 -12.75 1 94.62 84 ILE A N 1
ATOM 681 C CA . ILE A 1 84 ? 6.094 -19.812 -11.688 1 94.62 84 ILE A CA 1
ATOM 682 C C . ILE A 1 84 ? 5.82 -18.391 -12.195 1 94.62 84 ILE A C 1
ATOM 684 O O . ILE A 1 84 ? 6.207 -18.031 -13.305 1 94.62 84 ILE A O 1
ATOM 688 N N . THR A 1 85 ? 5.117 -17.641 -11.406 1 96.12 85 THR A N 1
ATOM 689 C CA . THR A 1 85 ? 4.863 -16.234 -11.719 1 96.12 85 THR A CA 1
ATOM 690 C C . THR A 1 85 ? 4.773 -15.406 -10.445 1 96.12 85 THR A C 1
ATOM 692 O O . THR A 1 85 ? 5.148 -15.875 -9.367 1 96.12 85 THR A O 1
ATOM 695 N N . GLN A 1 86 ? 4.48 -14.148 -10.602 1 97.38 86 GLN A N 1
ATOM 696 C CA . GLN A 1 86 ? 4.312 -13.273 -9.445 1 97.38 86 GLN A CA 1
ATOM 697 C C . GLN A 1 86 ? 3.166 -12.289 -9.656 1 97.38 86 GLN A C 1
ATOM 699 O O . GLN A 1 86 ? 2.805 -11.992 -10.797 1 97.38 86 GLN A O 1
ATOM 704 N N . MET A 1 87 ? 2.607 -11.883 -8.562 1 98.44 87 MET A N 1
ATOM 705 C CA . MET A 1 87 ? 1.447 -11 -8.539 1 98.44 87 MET A CA 1
ATOM 706 C C . MET A 1 87 ? 1.779 -9.68 -7.848 1 98.44 87 MET A C 1
ATOM 708 O O . MET A 1 87 ? 2.293 -9.68 -6.727 1 98.44 87 MET A O 1
ATOM 712 N N . TYR A 1 88 ? 1.525 -8.617 -8.516 1 98.56 88 TYR A N 1
ATOM 713 C CA . TYR A 1 88 ? 1.616 -7.285 -7.926 1 98.56 88 TYR A CA 1
ATOM 714 C C . TYR A 1 88 ? 0.234 -6.754 -7.562 1 98.56 88 TYR A C 1
ATOM 716 O O . TYR A 1 88 ? -0.777 -7.41 -7.816 1 98.56 88 TYR A O 1
ATOM 724 N N . PHE A 1 89 ? 0.183 -5.613 -6.926 1 98.62 89 PHE A N 1
ATOM 725 C CA . PHE A 1 89 ? -1.077 -5.055 -6.449 1 98.62 89 PHE A CA 1
ATOM 726 C C . PHE A 1 89 ? -1.421 -3.773 -7.199 1 98.62 89 PHE A C 1
ATOM 728 O O . PHE A 1 89 ? -0.563 -2.908 -7.387 1 98.62 89 PHE A O 1
ATOM 735 N N . GLU A 1 90 ? -2.604 -3.66 -7.535 1 98.38 90 GLU A N 1
ATOM 736 C CA . GLU A 1 90 ? -3.107 -2.484 -8.242 1 98.38 90 GLU A CA 1
ATOM 737 C C . GLU A 1 90 ? -2.668 -1.196 -7.551 1 98.38 90 GLU A C 1
ATOM 739 O O . GLU A 1 90 ? -2.781 -1.069 -6.332 1 98.38 90 GLU A O 1
ATOM 744 N N . GLY A 1 91 ? -2.127 -0.279 -8.391 1 96.88 91 GLY A N 1
ATOM 745 C CA . GLY A 1 91 ? -1.875 1.067 -7.902 1 96.88 91 GLY A CA 1
ATOM 746 C C . GLY A 1 91 ? -0.477 1.247 -7.344 1 96.88 91 GLY A C 1
ATOM 747 O O . GLY A 1 91 ? -0.053 2.371 -7.07 1 96.88 91 GLY A O 1
ATOM 748 N N . ASP A 1 92 ? 0.239 0.198 -7.125 1 97.81 92 ASP A N 1
ATOM 749 C CA . ASP A 1 92 ? 1.582 0.3 -6.566 1 97.81 92 ASP A CA 1
ATOM 750 C C . ASP A 1 92 ? 2.508 1.082 -7.492 1 97.81 92 ASP A C 1
ATOM 752 O O . ASP A 1 92 ? 2.809 0.633 -8.602 1 97.81 92 ASP A O 1
ATOM 756 N N . PRO A 1 93 ? 2.969 2.197 -7.031 1 96.81 93 PRO A N 1
ATOM 757 C CA . PRO A 1 93 ? 3.791 3.025 -7.914 1 96.81 93 PRO A CA 1
ATOM 758 C C . PRO A 1 93 ? 5.176 2.428 -8.164 1 96.81 93 PRO A C 1
ATOM 760 O O . PRO A 1 93 ? 5.891 2.871 -9.062 1 96.81 93 PRO A O 1
ATOM 763 N N . LEU A 1 94 ? 5.582 1.474 -7.418 1 96.88 94 LEU A N 1
ATOM 764 C CA . LEU A 1 94 ? 6.898 0.859 -7.562 1 96.88 94 LEU A CA 1
ATOM 765 C C . LEU A 1 94 ? 6.938 -0.057 -8.781 1 96.88 94 LEU A C 1
ATOM 767 O O . LEU A 1 94 ? 8.016 -0.441 -9.242 1 96.88 94 LEU A O 1
ATOM 771 N N . ILE A 1 95 ? 5.75 -0.438 -9.297 1 96.56 95 ILE A N 1
ATOM 772 C CA . ILE A 1 95 ? 5.672 -1.442 -10.352 1 96.56 95 ILE A CA 1
ATOM 773 C C . ILE A 1 95 ? 6.445 -0.962 -11.578 1 96.56 95 ILE A C 1
ATOM 775 O O . ILE A 1 95 ? 7.254 -1.705 -12.141 1 96.56 95 ILE A O 1
ATOM 779 N N . LYS A 1 96 ? 6.262 0.244 -11.891 1 92.56 96 LYS A N 1
ATOM 780 C CA . LYS A 1 96 ? 6.891 0.766 -13.102 1 92.56 96 LYS A CA 1
ATOM 781 C C . LYS A 1 96 ? 8.406 0.858 -12.938 1 92.56 96 LYS A C 1
ATOM 783 O O . LYS A 1 96 ? 9.141 0.914 -13.93 1 92.56 96 LYS A O 1
ATOM 788 N N . GLN A 1 97 ? 8.859 0.86 -11.727 1 90.94 97 GLN A N 1
ATOM 789 C CA . GLN A 1 97 ? 10.289 1.012 -11.461 1 90.94 97 GLN A CA 1
ATOM 790 C C . GLN A 1 97 ? 10.938 -0.334 -11.148 1 90.94 97 GLN A C 1
ATOM 792 O O . GLN A 1 97 ? 12.156 -0.418 -10.977 1 90.94 97 GLN A O 1
ATOM 797 N N . CYS A 1 98 ? 10.18 -1.314 -11.094 1 92.44 98 CYS A N 1
ATOM 798 C CA . CYS A 1 98 ? 10.672 -2.643 -10.742 1 92.44 98 CYS A CA 1
ATOM 799 C C . CYS A 1 98 ? 11.602 -3.186 -11.82 1 92.44 98 CYS A C 1
ATOM 801 O O . CYS A 1 98 ? 11.234 -3.229 -12.992 1 92.44 98 CYS A O 1
ATOM 803 N N . PRO A 1 99 ? 12.766 -3.67 -11.422 1 90 99 PRO A N 1
ATOM 804 C CA . PRO A 1 99 ? 13.711 -4.188 -12.406 1 90 99 PRO A CA 1
ATOM 805 C C . PRO A 1 99 ? 13.156 -5.367 -13.195 1 90 99 PRO A C 1
ATOM 807 O O . PRO A 1 99 ? 13.453 -5.516 -14.391 1 90 99 PRO A O 1
ATOM 810 N N . ILE A 1 100 ? 12.43 -6.191 -12.648 1 90.69 100 ILE A N 1
ATOM 811 C CA . ILE A 1 100 ? 11.844 -7.344 -13.328 1 90.69 100 ILE A CA 1
ATOM 812 C C . ILE A 1 100 ? 10.789 -6.875 -14.32 1 90.69 100 ILE A C 1
ATOM 814 O O . ILE A 1 100 ? 10.789 -7.305 -15.477 1 90.69 100 ILE A O 1
ATOM 818 N N . VAL A 1 101 ? 9.914 -5.992 -13.922 1 93.19 101 VAL A N 1
ATOM 819 C CA . VAL A 1 101 ? 8.852 -5.492 -14.789 1 93.19 101 VAL A CA 1
ATOM 820 C C . VAL A 1 101 ? 9.461 -4.758 -15.977 1 93.19 101 VAL A C 1
ATOM 822 O O . VAL A 1 101 ? 8.953 -4.855 -17.094 1 93.19 101 VAL A O 1
ATOM 825 N N . ARG A 1 102 ? 10.492 -4.117 -15.727 1 90.88 102 ARG A N 1
ATOM 826 C CA . ARG A 1 102 ? 11.156 -3.352 -16.781 1 90.88 102 ARG A CA 1
ATOM 827 C C . ARG A 1 102 ? 11.672 -4.27 -17.875 1 90.88 102 ARG A C 1
ATOM 829 O O . ARG A 1 102 ? 11.891 -3.828 -19.016 1 90.88 102 ARG A O 1
ATOM 836 N N . THR A 1 103 ? 11.898 -5.496 -17.547 1 90.06 103 THR A N 1
ATOM 837 C CA . THR A 1 103 ? 12.383 -6.438 -18.547 1 90.06 103 THR A CA 1
ATOM 838 C C . THR A 1 103 ? 11.234 -6.957 -19.406 1 90.06 103 THR A C 1
ATOM 840 O O . THR A 1 103 ? 11.453 -7.551 -20.453 1 90.06 103 THR A O 1
ATOM 843 N N . ILE A 1 104 ? 10.031 -6.691 -18.953 1 88.69 104 ILE A N 1
ATOM 844 C CA . ILE A 1 104 ? 8.852 -7.137 -19.688 1 88.69 104 ILE A CA 1
ATOM 845 C C . ILE A 1 104 ? 8.477 -6.105 -20.734 1 88.69 104 ILE A C 1
ATOM 847 O O . ILE A 1 104 ? 8.156 -4.961 -20.422 1 88.69 104 ILE A O 1
ATOM 851 N N . ASN A 1 105 ? 8.797 -6.18 -21.891 1 80.81 105 ASN A N 1
ATOM 852 C CA . ASN A 1 105 ? 8.586 -5.246 -22.984 1 80.81 105 ASN A CA 1
ATOM 853 C C . ASN A 1 105 ? 7.16 -5.328 -23.516 1 80.81 105 ASN A C 1
ATOM 855 O O . ASN A 1 105 ? 6.945 -5.301 -24.734 1 80.81 105 ASN A O 1
ATOM 859 N N . ASN A 1 106 ? 6.156 -5.484 -22.75 1 88.31 106 ASN A N 1
ATOM 860 C CA . ASN A 1 106 ? 4.754 -5.609 -23.125 1 88.31 106 ASN A CA 1
ATOM 861 C C . ASN A 1 106 ? 3.826 -5.207 -21.984 1 88.31 106 ASN A C 1
ATOM 863 O O . ASN A 1 106 ? 3.703 -5.93 -21 1 88.31 106 ASN A O 1
ATOM 867 N N . ASP A 1 107 ? 3.111 -4.078 -22.156 1 90.06 107 ASP A N 1
ATOM 868 C CA . ASP A 1 107 ? 2.254 -3.535 -21.109 1 90.06 107 ASP A CA 1
ATOM 869 C C . ASP A 1 107 ? 1.103 -4.488 -20.797 1 90.06 107 ASP A C 1
ATOM 871 O O . ASP A 1 107 ? 0.671 -4.586 -19.641 1 90.06 107 ASP A O 1
ATOM 875 N N . ASP A 1 108 ? 0.648 -5.094 -21.812 1 90.06 108 ASP A N 1
ATOM 876 C CA . ASP A 1 108 ? -0.436 -6.047 -21.594 1 90.06 108 ASP A CA 1
ATOM 877 C C . ASP A 1 108 ? 0.017 -7.207 -20.719 1 90.06 108 ASP A C 1
ATOM 879 O O . ASP A 1 108 ? -0.736 -7.668 -19.859 1 90.06 108 ASP A O 1
ATOM 883 N N . ALA A 1 109 ? 1.201 -7.676 -20.969 1 91.12 109 ALA A N 1
ATOM 884 C CA . ALA A 1 109 ? 1.758 -8.742 -20.156 1 91.12 109 ALA A CA 1
ATOM 885 C C . ALA A 1 109 ? 1.904 -8.297 -18.703 1 91.12 109 ALA A C 1
ATOM 887 O O . ALA A 1 109 ? 1.598 -9.055 -17.781 1 91.12 109 ALA A O 1
ATOM 888 N N . VAL A 1 110 ? 2.324 -7.074 -18.5 1 94.44 110 VAL A N 1
ATOM 889 C CA . VAL A 1 110 ? 2.48 -6.535 -17.156 1 94.44 110 VAL A CA 1
ATOM 890 C C . VAL A 1 110 ? 1.123 -6.473 -16.453 1 94.44 110 VAL A C 1
ATOM 892 O O . VAL A 1 110 ? 1.01 -6.793 -15.273 1 94.44 110 VAL A O 1
ATOM 895 N N . ARG A 1 111 ? 0.14 -6.113 -17.172 1 94.81 111 ARG A N 1
ATOM 896 C CA . ARG A 1 111 ? -1.2 -5.988 -16.609 1 94.81 111 ARG A CA 1
ATOM 897 C C . ARG A 1 111 ? -1.704 -7.336 -16.094 1 94.81 111 ARG A C 1
ATOM 899 O O . ARG A 1 111 ? -2.471 -7.395 -15.133 1 94.81 111 ARG A O 1
ATOM 906 N N . THR A 1 112 ? -1.235 -8.422 -16.75 1 94.62 112 THR A N 1
ATOM 907 C CA . THR A 1 112 ? -1.673 -9.75 -16.328 1 94.62 112 THR A CA 1
ATOM 908 C C . THR A 1 112 ? -1.06 -10.117 -14.984 1 94.62 112 THR A C 1
ATOM 910 O O . THR A 1 112 ? -1.486 -11.086 -14.344 1 94.62 112 THR A O 1
ATOM 913 N N . LEU A 1 113 ? -0.121 -9.305 -14.539 1 97.25 113 LEU A N 1
ATOM 914 C CA . LEU A 1 113 ? 0.563 -9.609 -13.289 1 97.25 113 LEU A CA 1
ATOM 915 C C . LEU A 1 113 ? -0.004 -8.781 -12.141 1 97.25 113 LEU A C 1
ATOM 917 O O . LEU A 1 113 ? 0.426 -8.922 -10.992 1 97.25 113 LEU A O 1
ATOM 921 N N . ILE A 1 114 ? -0.952 -7.969 -12.445 1 98 114 ILE A N 1
ATOM 922 C CA . ILE A 1 114 ? -1.446 -7.039 -11.438 1 98 114 ILE A CA 1
ATOM 923 C C . ILE A 1 114 ? -2.83 -7.477 -10.961 1 98 114 ILE A C 1
ATOM 925 O O . ILE A 1 114 ? -3.764 -7.582 -11.766 1 98 114 ILE A O 1
ATOM 929 N N . ALA A 1 115 ? -2.896 -7.762 -9.703 1 98.5 115 ALA A N 1
ATOM 930 C CA . ALA A 1 115 ? -4.188 -8.055 -9.086 1 98.5 115 ALA A CA 1
ATOM 931 C C . ALA A 1 115 ? -4.988 -6.781 -8.844 1 98.5 115 ALA A C 1
ATOM 933 O O . ALA A 1 115 ? -4.438 -5.766 -8.414 1 98.5 115 ALA A O 1
ATOM 934 N N . GLU A 1 116 ? -6.227 -6.883 -9.062 1 97.94 116 GLU A N 1
ATOM 935 C CA . GLU A 1 116 ? -7.102 -5.723 -8.891 1 97.94 116 GLU A CA 1
ATOM 936 C C . GLU A 1 116 ? -7.875 -5.805 -7.582 1 97.94 116 GLU A C 1
ATOM 938 O O . GLU A 1 116 ? -8.328 -6.883 -7.188 1 97.94 116 GLU A O 1
ATOM 943 N N . LEU A 1 117 ? -8.031 -4.648 -6.938 1 97.56 117 LEU A N 1
ATOM 944 C CA . LEU A 1 117 ? -8.891 -4.566 -5.758 1 97.56 117 LEU A CA 1
ATOM 945 C C . LEU A 1 117 ? -10.328 -4.938 -6.109 1 97.56 117 LEU A C 1
ATOM 947 O O . LEU A 1 117 ? -10.875 -4.441 -7.098 1 97.56 117 LEU A O 1
ATOM 951 N N . ASP A 1 118 ? -10.883 -5.891 -5.375 1 96.56 118 ASP A N 1
ATOM 952 C CA . ASP A 1 118 ? -12.25 -6.359 -5.574 1 96.56 118 ASP A CA 1
ATOM 953 C C . ASP A 1 118 ? -13.094 -6.141 -4.32 1 96.56 118 ASP A C 1
ATOM 955 O O . ASP A 1 118 ? -13.156 -7.012 -3.449 1 96.56 118 ASP A O 1
ATOM 959 N N . MET A 1 119 ? -13.812 -5.066 -4.25 1 93.06 119 MET A N 1
ATOM 960 C CA . MET A 1 119 ? -14.547 -4.688 -3.045 1 93.06 119 MET A CA 1
ATOM 961 C C . MET A 1 119 ? -15.758 -5.586 -2.844 1 93.06 119 MET A C 1
ATOM 963 O O . MET A 1 119 ? -16.297 -5.672 -1.739 1 93.06 119 MET A O 1
ATOM 967 N N . HIS A 1 120 ? -16.203 -6.199 -3.902 1 93.06 120 HIS A N 1
ATOM 968 C CA . HIS A 1 120 ? -17.328 -7.105 -3.777 1 93.06 120 HIS A CA 1
ATOM 969 C C . HIS A 1 120 ? -16.938 -8.375 -3.033 1 93.06 120 HIS A C 1
ATOM 971 O O . HIS A 1 120 ? -17.797 -9.031 -2.424 1 93.06 120 HIS A O 1
ATOM 977 N N . ALA A 1 121 ? -15.672 -8.734 -3.123 1 94.5 121 ALA A N 1
ATOM 978 C CA . ALA A 1 121 ? -15.195 -9.953 -2.463 1 94.5 121 ALA A CA 1
ATOM 979 C C . ALA A 1 121 ? -14.633 -9.633 -1.081 1 94.5 121 ALA A C 1
ATOM 981 O O . ALA A 1 121 ? -14.266 -10.547 -0.331 1 94.5 121 ALA A O 1
ATOM 982 N N . ALA A 1 122 ? -14.531 -8.328 -0.743 1 93.69 122 ALA A N 1
ATOM 983 C CA . ALA A 1 122 ? -14.039 -7.941 0.578 1 93.69 122 ALA A CA 1
ATOM 984 C C . ALA A 1 122 ? -14.992 -8.406 1.674 1 93.69 122 ALA A C 1
ATOM 986 O O . ALA A 1 122 ? -16.203 -8.547 1.438 1 93.69 122 ALA A O 1
ATOM 987 N N . VAL A 1 123 ? -14.445 -8.688 2.801 1 92.5 123 VAL A N 1
ATOM 988 C CA . VAL A 1 123 ? -15.242 -9.078 3.957 1 92.5 123 VAL A CA 1
ATOM 989 C C . VAL A 1 123 ? -15.398 -7.883 4.902 1 92.5 123 VAL A C 1
ATOM 991 O O . VAL A 1 123 ? -14.414 -7.406 5.469 1 92.5 123 VAL A O 1
ATOM 994 N N . PRO A 1 124 ? -16.594 -7.48 5.094 1 89.56 124 PRO A N 1
ATOM 995 C CA . PRO A 1 124 ? -16.828 -6.285 5.91 1 89.56 124 PRO A CA 1
ATOM 996 C C . PRO A 1 124 ? -16.156 -6.379 7.281 1 89.56 124 PRO A C 1
ATOM 998 O O . PRO A 1 124 ? -16.297 -7.395 7.973 1 89.56 124 PRO A O 1
ATOM 1001 N N . LEU A 1 125 ? -15.398 -5.281 7.605 1 88.06 125 LEU A N 1
ATOM 1002 C CA . LEU A 1 125 ? -14.781 -5.07 8.914 1 88.06 125 LEU A CA 1
ATOM 1003 C C . LEU A 1 125 ? -13.672 -6.094 9.156 1 88.06 125 LEU A C 1
ATOM 1005 O O . LEU A 1 125 ? -13.172 -6.219 10.273 1 88.06 125 LEU A O 1
ATOM 1009 N N . ASP A 1 126 ? -13.266 -6.82 8.117 1 90.94 126 ASP A N 1
ATOM 1010 C CA . ASP A 1 126 ? -12.289 -7.887 8.312 1 90.94 126 ASP A CA 1
ATOM 1011 C C . ASP A 1 126 ? -11.125 -7.754 7.328 1 90.94 126 ASP A C 1
ATOM 1013 O O . ASP A 1 126 ? -10.031 -7.332 7.707 1 90.94 126 ASP A O 1
ATOM 1017 N N . CYS A 1 127 ? -11.414 -7.945 6.059 1 93.94 127 CYS A N 1
ATOM 1018 C CA . CYS A 1 127 ? -10.273 -7.918 5.141 1 93.94 127 CYS A CA 1
ATOM 1019 C C . CYS A 1 127 ? -10.688 -7.387 3.773 1 93.94 127 CYS A C 1
ATOM 1021 O O . CYS A 1 127 ? -11.852 -7.504 3.385 1 93.94 127 CYS A O 1
ATOM 1023 N N . LEU A 1 128 ? -9.727 -6.762 3.092 1 95.56 128 LEU A N 1
ATOM 1024 C CA . LEU A 1 128 ? -9.844 -6.41 1.681 1 95.56 128 LEU A CA 1
ATOM 1025 C C . LEU A 1 128 ? -9.578 -7.617 0.792 1 95.56 128 LEU A C 1
ATOM 1027 O O . LEU A 1 128 ? -9.055 -8.633 1.26 1 95.56 128 LEU A O 1
ATOM 1031 N N . ALA A 1 129 ? -10.031 -7.527 -0.401 1 97.31 129 ALA A N 1
ATOM 1032 C CA . ALA A 1 129 ? -9.828 -8.633 -1.337 1 97.31 129 ALA A CA 1
ATOM 1033 C C . ALA A 1 129 ? -9.234 -8.125 -2.652 1 97.31 129 ALA A C 1
ATOM 1035 O O . ALA A 1 129 ? -9.586 -7.043 -3.123 1 97.31 129 ALA A O 1
ATOM 1036 N N . TYR A 1 130 ? -8.336 -8.891 -3.229 1 98.44 130 TYR A N 1
ATOM 1037 C CA . TYR A 1 130 ? -7.777 -8.672 -4.559 1 98.44 130 TYR A CA 1
ATOM 1038 C C . TYR A 1 130 ? -8.062 -9.859 -5.469 1 98.44 130 TYR A C 1
ATOM 1040 O O . TYR A 1 130 ? -8.008 -11.008 -5.031 1 98.44 130 TYR A O 1
ATOM 1048 N N . ARG A 1 131 ? -8.336 -9.586 -6.68 1 98.25 131 ARG A N 1
ATOM 1049 C CA . ARG A 1 131 ? -8.578 -10.625 -7.672 1 98.25 131 ARG A CA 1
ATOM 1050 C C . ARG A 1 131 ? -7.379 -10.781 -8.602 1 98.25 131 ARG A C 1
ATOM 1052 O O . ARG A 1 131 ? -6.922 -9.805 -9.211 1 98.25 131 ARG A O 1
ATOM 1059 N N . PHE A 1 132 ? -6.91 -11.984 -8.695 1 98.25 132 PHE A N 1
ATOM 1060 C CA . PHE A 1 132 ? -5.812 -12.328 -9.586 1 98.25 132 PHE A CA 1
ATOM 1061 C C . PHE A 1 132 ? -6.156 -13.547 -10.43 1 98.25 132 PHE A C 1
ATOM 1063 O O . PHE A 1 132 ? -6.199 -14.672 -9.914 1 98.25 132 PHE A O 1
ATOM 1070 N N . ASP A 1 133 ? -6.336 -13.328 -11.719 1 95.75 133 ASP A N 1
ATOM 1071 C CA . ASP A 1 133 ? -6.664 -14.406 -12.641 1 95.75 133 ASP A CA 1
ATOM 1072 C C . ASP A 1 133 ? -5.406 -14.977 -13.289 1 95.75 133 ASP A C 1
ATOM 1074 O O . ASP A 1 133 ? -4.609 -14.242 -13.875 1 95.75 133 ASP A O 1
ATOM 1078 N N . LEU A 1 134 ? -5.223 -16.219 -13.141 1 94.56 134 LEU A N 1
ATOM 1079 C CA . LEU A 1 134 ? -4.133 -16.938 -13.805 1 94.56 134 LEU A CA 1
ATOM 1080 C C . LEU A 1 134 ? -4.613 -17.578 -15.102 1 94.56 134 LEU A C 1
ATOM 1082 O O . LEU A 1 134 ? -5.445 -18.484 -15.086 1 94.56 134 LEU A O 1
ATOM 1086 N N . VAL A 1 135 ? -4.086 -17.062 -16.141 1 91.06 135 VAL A N 1
ATOM 1087 C CA . VAL A 1 135 ? -4.469 -17.531 -17.469 1 91.06 135 VAL A CA 1
ATOM 1088 C C . VAL A 1 135 ? -3.305 -18.297 -18.109 1 91.06 135 VAL A C 1
ATOM 1090 O O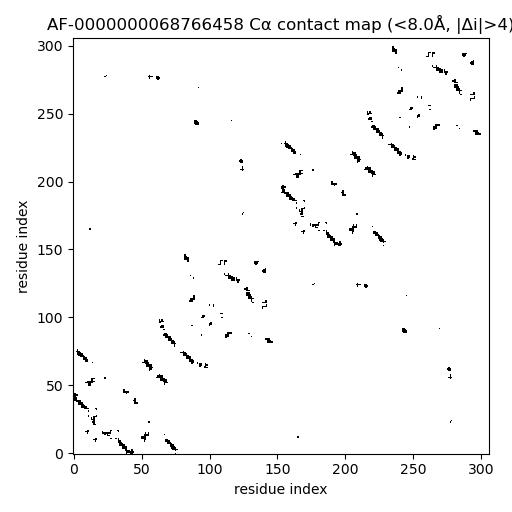 . VAL A 1 135 ? -2.221 -17.734 -18.281 1 91.06 135 VAL A O 1
ATOM 1093 N N . LEU A 1 136 ? -3.527 -19.531 -18.5 1 87 136 LEU A N 1
ATOM 1094 C CA . LEU A 1 136 ? -2.432 -20.422 -18.891 1 87 136 LEU A CA 1
ATOM 1095 C C . LEU A 1 136 ? -2.145 -20.297 -20.375 1 87 136 LEU A C 1
ATOM 1097 O O . LEU A 1 136 ? -1.04 -20.609 -20.828 1 87 136 LEU A O 1
ATOM 1101 N N . ARG A 1 137 ? -3.189 -19.969 -21.125 1 82.88 137 ARG A N 1
ATOM 1102 C CA . ARG A 1 137 ? -2.996 -19.953 -22.562 1 82.88 137 ARG A CA 1
ATOM 1103 C C . ARG A 1 137 ? -3.801 -18.844 -23.219 1 82.88 137 ARG A C 1
ATOM 1105 O O . ARG A 1 137 ? -4.746 -18.312 -22.625 1 82.88 137 ARG A O 1
ATOM 1112 N N . GLY A 1 138 ? -3.328 -18.5 -24.484 1 82.38 138 GLY A N 1
ATOM 1113 C CA . GLY A 1 138 ? -4.055 -17.5 -25.25 1 82.38 138 GLY A CA 1
ATOM 1114 C C . GLY A 1 138 ? -3.424 -16.109 -25.172 1 82.38 138 GLY A C 1
ATOM 1115 O O . GLY A 1 138 ? -2.338 -15.953 -24.609 1 82.38 138 GLY A O 1
ATOM 1116 N N . HIS A 1 139 ? -4.039 -15.117 -25.75 1 80.31 139 HIS A N 1
ATOM 1117 C CA . HIS A 1 139 ? -3.52 -13.758 -25.875 1 80.31 139 HIS A CA 1
ATOM 1118 C C . HIS A 1 139 ? -3.416 -13.07 -24.516 1 80.31 139 HIS A C 1
ATOM 1120 O O . HIS A 1 139 ? -2.639 -12.133 -24.359 1 80.31 139 HIS A O 1
ATOM 1126 N N . ARG A 1 140 ? -4.102 -13.609 -23.578 1 82.94 140 ARG A N 1
ATOM 1127 C CA . ARG A 1 140 ? -4.094 -13 -22.25 1 82.94 140 ARG A CA 1
ATOM 1128 C C . ARG A 1 140 ? -3.367 -13.883 -21.25 1 82.94 140 ARG A C 1
ATOM 1130 O O . ARG A 1 140 ? -3.635 -13.82 -20.047 1 82.94 140 ARG A O 1
ATOM 1137 N N . ALA A 1 141 ? -2.543 -14.688 -21.734 1 88.88 141 ALA A N 1
ATOM 1138 C CA . ALA A 1 141 ? -1.83 -15.609 -20.859 1 88.88 141 ALA A CA 1
ATOM 1139 C C . ALA A 1 141 ? -0.953 -14.859 -19.859 1 88.88 141 ALA A C 1
ATOM 1141 O O . ALA A 1 141 ? -0.305 -13.875 -20.219 1 88.88 141 ALA A O 1
ATOM 1142 N N . THR A 1 142 ? -1.025 -15.328 -18.672 1 91.56 142 THR A N 1
ATOM 1143 C CA . THR A 1 142 ? -0.165 -14.781 -17.625 1 91.56 142 THR A CA 1
ATOM 1144 C C . THR A 1 142 ? 1.306 -15.023 -17.953 1 91.56 142 THR A C 1
ATOM 1146 O O . THR A 1 142 ? 1.655 -16.047 -18.531 1 91.56 142 THR A O 1
ATOM 1149 N N . LEU A 1 143 ? 2.133 -14.062 -17.625 1 89.62 143 LEU A N 1
ATOM 1150 C CA . LEU A 1 143 ? 3.57 -14.227 -17.812 1 89.62 143 LEU A CA 1
ATOM 1151 C C . LEU A 1 143 ? 4.156 -15.156 -16.766 1 89.62 143 LEU A C 1
ATOM 1153 O O . LEU A 1 143 ? 4.082 -14.875 -15.562 1 89.62 143 LEU A O 1
ATOM 1157 N N . PHE A 1 144 ? 4.688 -16.297 -17.234 1 88.5 144 PHE A N 1
ATOM 1158 C CA . PHE A 1 144 ? 5.355 -17.234 -16.359 1 88.5 144 PHE A CA 1
ATOM 1159 C C . PHE A 1 144 ? 6.867 -17.188 -16.547 1 88.5 144 PHE A C 1
ATOM 1161 O O . PHE A 1 144 ? 7.352 -17.172 -17.688 1 88.5 144 PHE A O 1
ATOM 1168 N N . GLU A 1 145 ? 7.594 -17.062 -15.523 1 82.56 145 GLU A N 1
ATOM 1169 C CA . GLU A 1 145 ? 9.031 -16.812 -15.531 1 82.56 145 GLU A CA 1
ATOM 1170 C C . GLU A 1 145 ? 9.781 -17.953 -16.219 1 82.56 145 GLU A C 1
ATOM 1172 O O . GLU A 1 145 ? 10.812 -17.734 -16.844 1 82.56 145 GLU A O 1
ATOM 1177 N N . ASN A 1 146 ? 9.406 -19.125 -15.984 1 73.12 146 ASN A N 1
ATOM 1178 C CA . ASN A 1 146 ? 10.164 -20.25 -16.516 1 73.12 146 ASN A CA 1
ATOM 1179 C C . ASN A 1 146 ? 9.602 -20.734 -17.844 1 73.12 146 ASN A C 1
ATOM 1181 O O . ASN A 1 146 ? 10.023 -21.766 -18.359 1 73.12 146 ASN A O 1
ATOM 1185 N N . ARG A 1 147 ? 8.547 -20.203 -18.328 1 62.03 147 ARG A N 1
ATOM 1186 C CA . ARG A 1 147 ? 8.156 -20.562 -19.688 1 62.03 147 ARG A CA 1
ATOM 1187 C C . ARG A 1 147 ? 9.148 -20.016 -20.703 1 62.03 147 ARG A C 1
ATOM 1189 O O . ARG A 1 147 ? 9.359 -20.625 -21.75 1 62.03 147 ARG A O 1
ATOM 1196 N N . THR A 1 148 ? 9.68 -18.891 -20.438 1 51.25 148 THR A N 1
ATOM 1197 C CA . THR A 1 148 ? 10.555 -18.297 -21.438 1 51.25 148 THR A CA 1
ATOM 1198 C C . THR A 1 148 ? 11.828 -19.109 -21.609 1 51.25 148 THR A C 1
ATOM 1200 O O . THR A 1 148 ? 12.5 -19.031 -22.641 1 51.25 148 THR A O 1
ATOM 1203 N N . GLN A 1 149 ? 12.203 -19.75 -20.578 1 44.44 149 GLN A N 1
ATOM 1204 C CA . GLN A 1 149 ? 13.492 -20.422 -20.766 1 44.44 149 GLN A CA 1
ATOM 1205 C C . GLN A 1 149 ? 13.391 -21.516 -21.828 1 44.44 149 GLN A C 1
ATOM 1207 O O . GLN A 1 149 ? 14.383 -21.859 -22.469 1 44.44 149 GLN A O 1
ATOM 1212 N N . GLY A 1 150 ? 12.266 -22.156 -22 1 39.41 150 GLY A N 1
ATOM 1213 C CA . GLY A 1 150 ? 12.297 -23.203 -23.016 1 39.41 150 GLY A CA 1
ATOM 1214 C C . GLY A 1 150 ? 12.344 -22.688 -24.422 1 39.41 150 GLY A C 1
ATOM 1215 O O . GLY A 1 150 ? 12.438 -23.453 -25.375 1 39.41 150 GLY A O 1
ATOM 1216 N N . ALA A 1 151 ? 11.93 -21.516 -24.719 1 42.12 151 ALA A N 1
ATOM 1217 C CA . ALA A 1 151 ? 11.984 -21.234 -26.141 1 42.12 151 ALA A CA 1
ATOM 1218 C C . ALA A 1 151 ? 13.43 -21.203 -26.641 1 42.12 151 ALA A C 1
ATOM 1220 O O . ALA A 1 151 ? 13.68 -21 -27.828 1 42.12 151 ALA A O 1
ATOM 1221 N N . ALA A 1 152 ? 14.438 -21 -25.766 1 37.22 152 ALA A N 1
ATOM 1222 C CA . ALA A 1 152 ? 15.75 -20.969 -26.406 1 37.22 152 ALA A CA 1
ATOM 1223 C C . ALA A 1 152 ? 16.203 -22.375 -26.781 1 37.22 152 ALA A C 1
ATOM 1225 O O . ALA A 1 152 ? 17.297 -22.547 -27.344 1 37.22 152 ALA A O 1
ATOM 1226 N N . ARG A 1 153 ? 15.617 -23.375 -26.344 1 29.7 153 ARG A N 1
ATOM 1227 C CA . ARG A 1 153 ? 16.312 -24.484 -26.969 1 29.7 153 ARG A CA 1
ATOM 1228 C C . ARG A 1 153 ? 15.805 -24.703 -28.391 1 29.7 153 ARG A C 1
ATOM 1230 O O . ARG A 1 153 ? 14.617 -24.516 -28.672 1 29.7 153 ARG A O 1
ATOM 1237 N N . MET B 1 1 ? 6.336 28.578 5.684 1 82.06 1 MET B N 1
ATOM 1238 C CA . MET B 1 1 ? 5.938 27.828 6.875 1 82.06 1 MET B CA 1
ATOM 1239 C C . MET B 1 1 ? 7.137 27.562 7.777 1 82.06 1 MET B C 1
ATOM 1241 O O . MET B 1 1 ? 7.34 26.422 8.227 1 82.06 1 MET B O 1
ATOM 1245 N N . LYS B 1 2 ? 7.914 28.594 7.984 1 87.94 2 LYS B N 1
ATOM 1246 C CA . LYS B 1 2 ? 9.062 28.422 8.875 1 87.94 2 LYS B CA 1
ATOM 1247 C C . LYS B 1 2 ? 8.609 28.281 10.328 1 87.94 2 LYS B C 1
ATOM 1249 O O . LYS B 1 2 ? 7.656 28.938 10.75 1 87.94 2 LYS B O 1
ATOM 1254 N N . ASN B 1 3 ? 9.352 27.438 11.016 1 91.25 3 ASN B N 1
ATOM 1255 C CA . ASN B 1 3 ? 9.133 27.234 12.445 1 91.25 3 ASN B CA 1
ATOM 1256 C C . ASN B 1 3 ? 7.68 26.891 12.75 1 91.25 3 ASN B C 1
ATOM 1258 O O . ASN B 1 3 ? 7.094 27.422 13.695 1 91.25 3 ASN B O 1
ATOM 1262 N N . THR B 1 4 ? 7.102 26.125 11.922 1 93.31 4 THR B N 1
ATOM 1263 C CA . THR B 1 4 ? 5.746 25.609 12.094 1 93.31 4 THR B CA 1
ATOM 1264 C C . THR B 1 4 ? 5.766 24.219 12.727 1 93.31 4 THR B C 1
ATOM 1266 O O . THR B 1 4 ? 6.574 23.375 12.336 1 93.31 4 T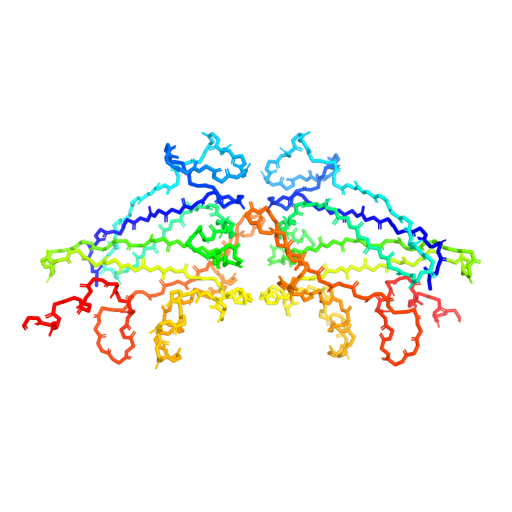HR B O 1
ATOM 1269 N N . LEU B 1 5 ? 4.902 24.078 13.766 1 95.12 5 LEU B N 1
ATOM 1270 C CA . LEU B 1 5 ? 4.773 22.75 14.383 1 95.12 5 LEU B CA 1
ATOM 1271 C C . LEU B 1 5 ? 3.891 21.844 13.531 1 95.12 5 LEU B C 1
ATOM 1273 O O . LEU B 1 5 ? 2.734 22.172 13.258 1 95.12 5 LEU B O 1
ATOM 1277 N N . VAL B 1 6 ? 4.453 20.75 13.141 1 96.12 6 VAL B N 1
ATOM 1278 C CA . VAL B 1 6 ? 3.732 19.719 12.391 1 96.12 6 VAL B CA 1
ATOM 1279 C C . VAL B 1 6 ? 3.531 18.484 13.273 1 96.12 6 VAL B C 1
ATOM 1281 O O . VAL B 1 6 ? 4.5 17.844 13.672 1 96.12 6 VAL B O 1
ATOM 1284 N N . GLU B 1 7 ? 2.32 18.219 13.547 1 96.81 7 GLU B N 1
ATOM 1285 C CA . GLU B 1 7 ? 1.962 17 14.281 1 96.81 7 GLU B CA 1
ATOM 1286 C C . GLU B 1 7 ? 1.313 15.969 13.367 1 96.81 7 GLU B C 1
ATOM 1288 O O . GLU B 1 7 ? 0.506 16.312 12.5 1 96.81 7 GLU B O 1
ATOM 1293 N N . VAL B 1 8 ? 1.725 14.75 13.594 1 97.69 8 VAL B N 1
ATOM 1294 C CA . VAL B 1 8 ? 1.189 13.688 12.75 1 97.69 8 VAL B CA 1
ATOM 1295 C C . VAL B 1 8 ? 0.66 12.547 13.617 1 97.69 8 VAL B C 1
ATOM 1297 O O . VAL B 1 8 ? 1.162 12.32 14.719 1 97.69 8 VAL B O 1
ATOM 1300 N N . TRP B 1 9 ? -0.413 11.867 13.133 1 97.69 9 TRP B N 1
ATOM 1301 C CA . TRP B 1 9 ? -0.894 10.641 13.758 1 97.69 9 TRP B CA 1
ATOM 1302 C C . TRP B 1 9 ? -1.459 9.68 12.719 1 97.69 9 TRP B C 1
ATOM 1304 O O . TRP B 1 9 ? -1.979 10.109 11.68 1 97.69 9 TRP B O 1
ATOM 1314 N N . GLN B 1 10 ? -1.291 8.469 12.984 1 97.12 10 GLN B N 1
ATOM 1315 C CA . GLN B 1 10 ? -1.683 7.445 12.023 1 97.12 10 GLN B CA 1
ATOM 1316 C C . GLN B 1 10 ? -1.927 6.109 12.719 1 97.12 10 GLN B C 1
ATOM 1318 O O . GLN B 1 10 ? -1.549 5.926 13.875 1 97.12 10 GLN B O 1
ATOM 1323 N N . ALA B 1 11 ? -2.566 5.184 11.977 1 95.69 11 ALA B N 1
ATOM 1324 C CA . ALA B 1 11 ? -2.66 3.781 12.367 1 95.69 11 ALA B CA 1
ATOM 1325 C C . ALA B 1 11 ? -1.337 3.057 12.133 1 95.69 11 ALA B C 1
ATOM 1327 O O . ALA B 1 11 ? -0.453 3.574 11.445 1 95.69 11 ALA B O 1
ATOM 1328 N N . ASN B 1 12 ? -1.23 1.845 12.719 1 92.81 12 ASN B N 1
ATOM 1329 C CA . ASN B 1 12 ? -0.081 1 12.414 1 92.81 12 ASN B CA 1
ATOM 1330 C C . ASN B 1 12 ? -0.233 0.317 11.055 1 92.81 12 ASN B C 1
ATOM 1332 O O . ASN B 1 12 ? -1.169 0.611 10.312 1 92.81 12 ASN B O 1
ATOM 1336 N N . ALA B 1 13 ? 0.709 -0.598 10.688 1 91.19 13 ALA B N 1
ATOM 1337 C CA . ALA B 1 13 ? 0.754 -1.218 9.367 1 91.19 13 ALA B CA 1
ATOM 1338 C C . ALA B 1 13 ? -0.483 -2.076 9.117 1 91.19 13 ALA B C 1
ATOM 1340 O O . ALA B 1 13 ? -0.837 -2.354 7.969 1 91.19 13 ALA B O 1
ATOM 1341 N N . GLY B 1 14 ? -1.113 -2.477 10.188 1 90.06 14 GLY B N 1
ATOM 1342 C CA . GLY B 1 14 ? -2.324 -3.273 10.07 1 90.06 14 GLY B CA 1
ATOM 1343 C C . GLY B 1 14 ? -3.588 -2.436 10.047 1 90.06 14 GLY B C 1
ATOM 1344 O O . GLY B 1 14 ? -4.691 -2.973 9.938 1 90.06 14 GLY B O 1
ATOM 1345 N N . GLY B 1 15 ? -3.453 -1.138 10.164 1 93.06 15 GLY B N 1
ATOM 1346 C CA . GLY B 1 15 ? -4.605 -0.25 10.148 1 93.06 15 GLY B CA 1
ATOM 1347 C C . GLY B 1 15 ? -5.23 -0.064 11.523 1 93.06 15 GLY B C 1
ATOM 1348 O O . GLY B 1 15 ? -6.418 0.252 11.633 1 93.06 15 GLY B O 1
ATOM 1349 N N . ARG B 1 16 ? -4.469 -0.303 12.492 1 91.62 16 ARG B N 1
ATOM 1350 C CA . ARG B 1 16 ? -4.957 -0.198 13.859 1 91.62 16 ARG B CA 1
ATOM 1351 C C . ARG B 1 16 ? -4.316 0.984 14.578 1 91.62 16 ARG B C 1
ATOM 1353 O O . ARG B 1 16 ? -3.088 1.086 14.648 1 91.62 16 ARG B O 1
ATOM 1360 N N . TYR B 1 17 ? -5.18 1.871 15.133 1 92.31 17 TYR B N 1
ATOM 1361 C CA . TYR B 1 17 ? -4.688 2.971 15.961 1 92.31 17 TYR B CA 1
ATOM 1362 C C . TYR B 1 17 ? -4.367 2.494 17.375 1 92.31 17 TYR B C 1
ATOM 1364 O O . TYR B 1 17 ? -5.039 1.603 17.906 1 92.31 17 TYR B O 1
ATOM 1372 N N . ARG B 1 18 ? -3.406 3.105 17.859 1 87.69 18 ARG B N 1
ATOM 1373 C CA . ARG B 1 18 ? -3.156 2.879 19.281 1 87.69 18 ARG B CA 1
ATOM 1374 C C . ARG B 1 18 ? -4.117 3.691 20.141 1 87.69 18 ARG B C 1
ATOM 1376 O O . ARG B 1 18 ? -3.732 4.715 20.719 1 87.69 18 ARG B O 1
ATOM 1383 N N . HIS B 1 19 ? -5.254 3.395 20.172 1 83.94 19 HIS B N 1
ATOM 1384 C CA . HIS B 1 19 ? -6.316 4.07 20.906 1 83.94 19 HIS B CA 1
ATOM 1385 C C . HIS B 1 19 ? -7.281 3.07 21.531 1 83.94 19 HIS B C 1
ATOM 1387 O O . HIS B 1 19 ? -7.652 2.08 20.891 1 83.94 19 HIS B O 1
ATOM 1393 N N . LYS B 1 20 ? -7.633 3.35 22.703 1 78.06 20 LYS B N 1
ATOM 1394 C CA . LYS B 1 20 ? -8.477 2.445 23.469 1 78.06 20 LYS B CA 1
ATOM 1395 C C . LYS B 1 20 ? -9.797 2.182 22.766 1 78.06 20 LYS B C 1
ATOM 1397 O O . LYS B 1 20 ? -10.352 1.085 22.859 1 78.06 20 LYS B O 1
ATOM 1402 N N . LYS B 1 21 ? -10.281 3.174 21.938 1 80.38 21 LYS B N 1
ATOM 1403 C CA . LYS B 1 21 ? -11.602 3.051 21.328 1 80.38 21 LYS B CA 1
ATOM 1404 C C . LYS B 1 21 ? -11.523 2.334 19.984 1 80.38 21 LYS B C 1
ATOM 1406 O O . LYS B 1 21 ? -12.547 1.964 19.422 1 80.38 21 LYS B O 1
ATOM 1411 N N . ASP B 1 22 ? -10.328 2.176 19.547 1 80.31 22 ASP B N 1
ATOM 1412 C CA . ASP B 1 22 ? -10.188 1.45 18.297 1 80.31 22 ASP B CA 1
ATOM 1413 C C . ASP B 1 22 ? -10.25 -0.059 18.516 1 80.31 22 ASP B C 1
ATOM 1415 O O . ASP B 1 22 ? -9.391 -0.624 19.203 1 80.31 22 ASP B O 1
ATOM 1419 N N . GLN B 1 23 ? -11.234 -0.719 17.844 1 77.19 23 GLN B N 1
ATOM 1420 C CA . GLN B 1 23 ? -11.461 -2.141 18.094 1 77.19 23 GLN B CA 1
ATOM 1421 C C . GLN B 1 23 ? -11.242 -2.953 16.812 1 77.19 23 GLN B C 1
ATOM 1423 O O . GLN B 1 23 ? -11.742 -4.07 16.688 1 77.19 23 GLN B O 1
ATOM 1428 N N . TYR B 1 24 ? -10.641 -2.281 15.93 1 81.12 24 TYR B N 1
ATOM 1429 C CA . TYR B 1 24 ? -10.352 -3.031 14.711 1 81.12 24 TYR B CA 1
ATOM 1430 C C . TYR B 1 24 ? -9.516 -4.273 15.023 1 81.12 24 TYR B C 1
ATOM 1432 O O . TYR B 1 24 ? -8.727 -4.277 15.969 1 81.12 24 TYR B O 1
ATOM 1440 N N . LEU B 1 25 ? -9.539 -5.391 14.18 1 82.81 25 LEU B N 1
ATOM 1441 C CA . LEU B 1 25 ? -9.031 -6.734 14.43 1 82.81 25 LEU B CA 1
ATOM 1442 C C . LEU B 1 25 ? -7.508 -6.758 14.352 1 82.81 25 LEU B C 1
ATOM 1444 O O . LEU B 1 25 ? -6.867 -7.648 14.922 1 82.81 25 LEU B O 1
ATOM 1448 N N . ALA B 1 26 ? -6.961 -5.785 13.672 1 82.31 26 ALA B N 1
ATOM 1449 C CA . ALA B 1 26 ? -5.508 -5.789 13.508 1 82.31 26 ALA B CA 1
ATOM 1450 C C . ALA B 1 26 ? -4.805 -5.684 14.859 1 82.31 26 ALA B C 1
ATOM 1452 O O . ALA B 1 26 ? -5.273 -4.977 15.758 1 82.31 26 ALA B O 1
ATOM 1453 N N . PRO B 1 27 ? -3.717 -6.359 14.922 1 81.5 27 PRO B N 1
ATOM 1454 C CA . PRO B 1 27 ? -3.006 -6.332 16.203 1 81.5 27 PRO B CA 1
ATOM 1455 C C . PRO B 1 27 ? -2.389 -4.969 16.5 1 81.5 27 PRO B C 1
ATOM 1457 O O . PRO B 1 27 ? -2.041 -4.227 15.586 1 81.5 27 PRO B O 1
ATOM 1460 N N . ILE B 1 28 ? -2.277 -4.75 17.797 1 83.19 28 ILE B N 1
ATOM 1461 C CA . ILE B 1 28 ? -1.54 -3.572 18.25 1 83.19 28 ILE B CA 1
ATOM 1462 C C . ILE B 1 28 ? -0.043 -3.793 18.047 1 83.19 28 ILE B C 1
ATOM 1464 O O . ILE B 1 28 ? 0.463 -4.898 18.25 1 83.19 28 ILE B O 1
ATOM 1468 N N . ASP B 1 29 ? 0.604 -2.838 17.594 1 82.38 29 ASP B N 1
ATOM 1469 C CA . ASP B 1 29 ? 2.062 -2.842 17.562 1 82.38 29 ASP B CA 1
ATOM 1470 C C . ASP B 1 29 ? 2.648 -2.168 18.797 1 82.38 29 ASP B C 1
ATOM 1472 O O . ASP B 1 29 ? 2.602 -0.943 18.922 1 82.38 29 ASP B O 1
ATOM 1476 N N . PRO B 1 30 ? 3.215 -2.932 19.625 1 83.62 30 PRO B N 1
ATOM 1477 C CA . PRO B 1 30 ? 3.689 -2.35 20.875 1 83.62 30 PRO B CA 1
ATOM 1478 C C . PRO B 1 30 ? 4.863 -1.392 20.688 1 83.62 30 PRO B C 1
ATOM 1480 O O . PRO B 1 30 ? 5.172 -0.6 21.578 1 83.62 30 PRO B O 1
ATOM 1483 N N . ASN B 1 31 ? 5.488 -1.449 19.484 1 84.94 31 ASN B N 1
ATOM 1484 C CA . ASN B 1 31 ? 6.676 -0.635 19.25 1 84.94 31 ASN B CA 1
ATOM 1485 C C . ASN B 1 31 ? 6.336 0.633 18.469 1 84.94 31 ASN B C 1
ATOM 1487 O O . ASN B 1 31 ? 7.223 1.425 18.156 1 84.94 31 ASN B O 1
ATOM 1491 N N . PHE B 1 32 ? 5.074 0.799 18.25 1 89.5 32 PHE B N 1
ATOM 1492 C CA . PHE B 1 32 ? 4.66 1.943 17.438 1 89.5 32 PHE B CA 1
ATOM 1493 C C . PHE B 1 32 ? 3.676 2.818 18.203 1 89.5 32 PHE B C 1
ATOM 1495 O O . PHE B 1 32 ? 2.605 2.354 18.609 1 89.5 32 PHE B O 1
ATOM 1502 N N . GLY B 1 33 ? 3.973 4.09 18.328 1 89.06 33 GLY B N 1
ATOM 1503 C CA . GLY B 1 33 ? 3.162 5.008 19.109 1 89.06 33 GLY B CA 1
ATOM 1504 C C . GLY B 1 33 ? 2.031 5.633 18.328 1 89.06 33 GLY B C 1
ATOM 1505 O O . GLY B 1 33 ? 1.007 6.02 18.891 1 89.06 33 GLY B O 1
ATOM 1506 N N . GLY B 1 34 ? 2.246 5.797 17.031 1 92.62 34 GLY B N 1
ATOM 1507 C CA . GLY B 1 34 ? 1.174 6.254 16.156 1 92.62 34 GLY B CA 1
ATOM 1508 C C . GLY B 1 34 ? 1.081 7.766 16.062 1 92.62 34 GLY B C 1
ATOM 1509 O O . GLY B 1 34 ? 0.116 8.297 15.516 1 92.62 34 GLY B O 1
ATOM 1510 N N . CYS B 1 35 ? 2.035 8.453 16.781 1 94.38 35 CYS B N 1
ATOM 1511 C CA . CYS B 1 35 ? 2.02 9.914 16.719 1 94.38 35 CYS B CA 1
ATOM 1512 C C . CYS B 1 35 ? 3.432 10.477 16.812 1 94.38 35 CYS B C 1
ATOM 1514 O O . CYS B 1 35 ? 4.363 9.773 17.219 1 94.38 35 CYS B O 1
ATOM 1516 N N . GLY B 1 36 ? 3.629 11.695 16.281 1 95.56 36 GLY B N 1
ATOM 1517 C CA . GLY B 1 36 ? 4.895 12.406 16.344 1 95.56 36 GLY B CA 1
ATOM 1518 C C . GLY B 1 36 ? 4.766 13.883 16.047 1 95.56 36 GLY B C 1
ATOM 1519 O O . GLY B 1 36 ? 3.682 14.359 15.688 1 95.56 36 GLY B O 1
ATOM 1520 N N . ARG B 1 37 ? 5.875 14.609 16.359 1 96.19 37 ARG B N 1
ATOM 1521 C CA . ARG B 1 37 ? 5.918 16.031 16.062 1 96.19 37 ARG B CA 1
ATOM 1522 C C . ARG B 1 37 ? 7.262 16.438 15.469 1 96.19 37 ARG B C 1
ATOM 1524 O O . ARG B 1 37 ? 8.297 15.859 15.82 1 96.19 37 ARG B O 1
ATOM 1531 N N . VAL B 1 38 ? 7.18 17.438 14.578 1 96.56 38 VAL B N 1
ATOM 1532 C CA . VAL B 1 38 ? 8.391 17.984 13.969 1 96.56 38 VAL B CA 1
ATOM 1533 C C . VAL B 1 38 ? 8.211 19.484 13.734 1 96.56 38 VAL B C 1
ATOM 1535 O O . VAL B 1 38 ? 7.102 19.953 13.469 1 96.56 38 VAL B O 1
ATOM 1538 N N . LEU B 1 39 ? 9.312 20.203 13.836 1 95.25 39 LEU B N 1
ATOM 1539 C CA . LEU B 1 39 ? 9.328 21.625 13.5 1 95.25 39 LEU B CA 1
ATOM 1540 C C . LEU B 1 39 ? 9.938 21.859 12.125 1 95.25 39 LEU B C 1
ATOM 1542 O O . LEU B 1 39 ? 10.992 21.297 11.805 1 95.25 39 LEU B O 1
ATOM 1546 N N . THR B 1 40 ? 9.227 22.625 11.352 1 95.88 40 THR B N 1
ATOM 1547 C CA . THR B 1 40 ? 9.812 22.953 10.055 1 95.88 40 THR B CA 1
ATOM 1548 C C . THR B 1 40 ? 11.055 23.828 10.227 1 95.88 40 THR B C 1
ATOM 1550 O O . THR B 1 40 ? 11.164 24.578 11.188 1 95.88 40 THR B O 1
ATOM 1553 N N . ASP B 1 41 ? 11.969 23.719 9.266 1 96.06 41 ASP B N 1
ATOM 1554 C CA . ASP B 1 41 ? 13.203 24.5 9.344 1 96.06 41 ASP B CA 1
ATOM 1555 C C . ASP B 1 41 ? 13.008 25.891 8.734 1 96.06 41 ASP B C 1
ATOM 1557 O O . ASP B 1 41 ? 11.875 26.312 8.508 1 96.06 41 ASP B O 1
ATOM 1561 N N . GLU B 1 42 ? 14.109 26.562 8.539 1 94.56 42 GLU B N 1
ATOM 1562 C CA . GLU B 1 42 ? 14.062 27.938 8.094 1 94.56 42 GLU B CA 1
ATOM 1563 C C . GLU B 1 42 ? 13.516 28.047 6.668 1 94.56 42 GLU B C 1
ATOM 1565 O O . GLU B 1 42 ? 13.062 29.109 6.246 1 94.56 42 GLU B O 1
ATOM 1570 N N . ASN B 1 43 ? 13.633 26.969 5.934 1 94.75 43 ASN B N 1
ATOM 1571 C CA . ASN B 1 43 ? 13.156 26.953 4.551 1 94.75 43 ASN B CA 1
ATOM 1572 C C . ASN B 1 43 ? 11.789 26.297 4.438 1 94.75 43 ASN B C 1
ATOM 1574 O O . ASN B 1 43 ? 11.289 26.078 3.332 1 94.75 43 ASN B O 1
ATOM 1578 N N . GLY B 1 44 ? 11.156 25.859 5.562 1 93.88 44 GLY B N 1
ATOM 1579 C CA . GLY B 1 44 ? 9.82 25.281 5.574 1 93.88 44 GLY B CA 1
ATOM 1580 C C . GLY B 1 44 ? 9.82 23.781 5.348 1 93.88 44 GLY B C 1
ATOM 1581 O O . GLY B 1 44 ? 8.766 23.188 5.109 1 93.88 44 GLY B O 1
ATOM 1582 N N . TYR B 1 45 ? 10.961 23.188 5.355 1 95.81 45 TYR B N 1
ATOM 1583 C CA . TYR B 1 45 ? 11.062 21.75 5.129 1 95.81 45 TYR B CA 1
ATOM 1584 C C . TYR B 1 45 ? 10.836 20.984 6.426 1 95.81 45 TYR B C 1
ATOM 1586 O O . TYR B 1 45 ? 11.227 21.438 7.5 1 95.81 45 TYR B O 1
ATOM 1594 N N . TYR B 1 46 ? 10.203 19.859 6.262 1 97.25 46 TYR B N 1
ATOM 1595 C CA . TYR B 1 46 ? 10.039 18.922 7.367 1 97.25 46 TYR B CA 1
ATOM 1596 C C . TYR B 1 46 ? 10.289 17.484 6.91 1 97.25 46 TYR B C 1
ATOM 1598 O O . TYR B 1 46 ? 10.188 17.172 5.723 1 97.25 46 TYR B O 1
ATOM 1606 N N . CYS B 1 47 ? 10.727 16.672 7.805 1 97 47 CYS B N 1
ATOM 1607 C CA . CYS B 1 47 ? 10.922 15.25 7.523 1 97 47 CYS B CA 1
ATOM 1608 C C . CYS B 1 47 ? 10.766 14.422 8.797 1 97 47 CYS B C 1
ATOM 1610 O O . CYS B 1 47 ? 11.086 14.891 9.891 1 97 47 CYS B O 1
ATOM 1612 N N . PHE B 1 48 ? 10.227 13.258 8.625 1 97.25 48 PHE B N 1
ATOM 1613 C CA . PHE B 1 48 ? 10.148 12.312 9.734 1 97.25 48 PHE B CA 1
ATOM 1614 C C . PHE B 1 48 ? 10.109 10.883 9.219 1 97.25 48 PHE B C 1
ATOM 1616 O O . PHE B 1 48 ? 9.812 10.641 8.047 1 97.25 48 PHE B O 1
ATOM 1623 N N . ARG B 1 49 ? 10.5 9.977 10.117 1 96.06 49 ARG B N 1
ATOM 1624 C CA . ARG B 1 49 ? 10.469 8.555 9.789 1 96.06 49 ARG B CA 1
ATOM 1625 C C . ARG B 1 49 ? 9.336 7.844 10.523 1 96.06 49 ARG B C 1
ATOM 1627 O O . ARG B 1 49 ? 9.094 8.102 11.703 1 96.06 49 ARG B O 1
ATOM 1634 N N . THR B 1 50 ? 8.672 7.086 9.828 1 95.94 50 THR B N 1
ATOM 1635 C CA . THR B 1 50 ? 7.582 6.305 10.398 1 95.94 50 THR B CA 1
ATOM 1636 C C . THR B 1 50 ? 7.402 4.992 9.641 1 95.94 50 THR B C 1
ATOM 1638 O O . THR B 1 50 ? 8.25 4.621 8.828 1 95.94 50 THR B O 1
ATOM 1641 N N . ILE B 1 51 ? 6.336 4.18 9.977 1 93.06 51 ILE B N 1
ATOM 1642 C CA . ILE B 1 51 ? 5.914 3.02 9.195 1 93.06 51 ILE B CA 1
ATOM 1643 C C . ILE B 1 51 ? 4.707 3.387 8.336 1 93.06 51 ILE B C 1
ATOM 1645 O O . ILE B 1 51 ? 3.934 4.281 8.688 1 93.06 51 ILE B O 1
ATOM 1649 N N . LYS B 1 52 ? 4.648 2.787 7.176 1 95.06 52 LYS B N 1
ATOM 1650 C CA . LYS B 1 52 ? 3.463 3.023 6.355 1 95.06 52 LYS B CA 1
ATOM 1651 C C . LYS B 1 52 ? 2.217 2.426 7.004 1 95.06 52 LYS B C 1
ATOM 1653 O O . LYS B 1 52 ? 2.184 1.233 7.316 1 95.06 52 LYS B O 1
ATOM 1658 N N . PRO B 1 53 ? 1.21 3.285 7.262 1 96.69 53 PRO B N 1
ATOM 1659 C CA . PRO B 1 53 ? -0.023 2.742 7.84 1 96.69 53 PRO B CA 1
ATOM 1660 C C . PRO B 1 53 ? -0.75 1.79 6.895 1 96.69 53 PRO B C 1
ATOM 1662 O O . PRO B 1 53 ? -0.457 1.762 5.695 1 96.69 53 PRO B O 1
ATOM 1665 N N . GLY B 1 54 ? -1.596 0.968 7.457 1 95.19 54 GLY B N 1
ATOM 1666 C CA . GLY B 1 54 ? -2.521 0.172 6.668 1 95.19 54 GLY B CA 1
ATOM 1667 C C . GLY B 1 54 ? -3.906 0.787 6.574 1 95.19 54 GLY B C 1
ATOM 1668 O O . GLY B 1 54 ? -4.25 1.681 7.352 1 95.19 54 GLY B O 1
ATOM 1669 N N . PRO B 1 55 ? -4.637 0.327 5.527 1 96.06 55 PRO B N 1
ATOM 1670 C CA . PRO B 1 55 ? -6.051 0.717 5.477 1 96.06 55 PRO B CA 1
ATOM 1671 C C . PRO B 1 55 ? -6.883 0.065 6.578 1 96.06 55 PRO B C 1
ATOM 1673 O O . PRO B 1 55 ? -6.441 -0.91 7.191 1 96.06 55 PRO B O 1
ATOM 1676 N N . TYR B 1 56 ? -8.055 0.654 6.883 1 93.62 56 TYR B N 1
ATOM 1677 C CA . TYR B 1 56 ? -8.938 0.055 7.879 1 93.62 56 TYR B CA 1
ATOM 1678 C C . TYR B 1 56 ? -10.398 0.344 7.555 1 93.62 56 TYR B C 1
ATOM 1680 O O . TYR B 1 56 ? -10.711 1.31 6.852 1 93.62 56 TYR B O 1
ATOM 1688 N N . PRO B 1 57 ? -11.25 -0.546 8.07 1 90.94 57 PRO B N 1
ATOM 1689 C CA . PRO B 1 57 ? -12.672 -0.335 7.793 1 90.94 57 PRO B CA 1
ATOM 1690 C C . PRO B 1 57 ? -13.227 0.921 8.461 1 90.94 57 PRO B C 1
ATOM 1692 O O . PRO B 1 57 ? -12.789 1.28 9.562 1 90.94 57 PRO B O 1
ATOM 1695 N N . TRP B 1 58 ? -14.117 1.567 7.703 1 83.31 58 TRP B N 1
ATOM 1696 C CA . TRP B 1 58 ? -14.859 2.705 8.234 1 83.31 58 TRP B CA 1
ATOM 1697 C C . TRP B 1 58 ? -16.203 2.262 8.797 1 83.31 58 TRP B C 1
ATOM 1699 O O . TRP B 1 58 ? -17.062 1.785 8.055 1 83.31 58 TRP B O 1
ATOM 1709 N N . ARG B 1 59 ? -16.438 2.287 10.008 1 74 59 ARG B N 1
ATOM 1710 C CA . ARG B 1 59 ? -17.531 1.638 10.727 1 74 59 ARG B CA 1
ATOM 1711 C C . ARG B 1 59 ? -18.875 2.283 10.391 1 74 59 ARG B C 1
ATOM 1713 O O . ARG B 1 59 ? -19.922 1.682 10.594 1 74 59 ARG B O 1
ATOM 1720 N N . ASN B 1 60 ? -18.797 3.461 9.914 1 69.62 60 ASN B N 1
ATOM 1721 C CA . ASN B 1 60 ? -20.094 4.102 9.664 1 69.62 60 ASN B CA 1
ATOM 1722 C C . ASN B 1 60 ? -20.891 3.363 8.586 1 69.62 60 ASN B C 1
ATOM 1724 O O . ASN B 1 60 ? -22.109 3.258 8.68 1 69.62 60 ASN B O 1
ATOM 1728 N N . GLN B 1 61 ? -20.188 2.891 7.621 1 68.44 61 GLN B N 1
ATOM 1729 C CA . GLN B 1 61 ? -20.828 2.074 6.59 1 68.44 61 GLN B CA 1
ATOM 1730 C C . GLN B 1 61 ? -20.094 0.746 6.414 1 68.44 61 GLN B C 1
ATOM 1732 O O . GLN B 1 61 ? -18.875 0.723 6.242 1 68.44 61 GLN B O 1
ATOM 1737 N N . ALA B 1 62 ? -20.766 -0.339 6.578 1 64.69 62 ALA B N 1
ATOM 1738 C CA . ALA B 1 62 ? -20.25 -1.698 6.711 1 64.69 62 ALA B CA 1
ATOM 1739 C C . ALA B 1 62 ? -19.234 -2.006 5.621 1 64.69 62 ALA B C 1
ATOM 1741 O O . ALA B 1 62 ? -18.25 -2.723 5.859 1 64.69 62 ALA B O 1
ATOM 1742 N N . SER B 1 63 ? -19.281 -1.344 4.5 1 74.75 63 SER B N 1
ATOM 1743 C CA . SER B 1 63 ? -18.438 -1.785 3.389 1 74.75 63 SER B CA 1
ATOM 1744 C C . SER B 1 63 ? -17.375 -0.744 3.049 1 74.75 63 SER B C 1
ATOM 1746 O O . SER B 1 63 ? -16.547 -0.961 2.164 1 74.75 63 SER B O 1
ATOM 1748 N N . ASP B 1 64 ? -17.281 0.258 3.896 1 87.44 64 ASP B N 1
ATOM 1749 C CA . ASP B 1 64 ? -16.359 1.328 3.533 1 87.44 64 ASP B CA 1
ATOM 1750 C C . ASP B 1 64 ? -14.984 1.113 4.18 1 87.44 64 ASP B C 1
ATOM 1752 O O . ASP B 1 64 ? -14.891 0.516 5.254 1 87.44 64 ASP B O 1
ATOM 1756 N N . TRP B 1 65 ? -14.008 1.452 3.455 1 93.12 65 TRP B N 1
ATOM 1757 C CA . TRP B 1 65 ? -12.633 1.415 3.945 1 93.12 65 TRP B CA 1
ATOM 1758 C C . TRP B 1 65 ? -11.969 2.781 3.812 1 93.12 65 TRP B C 1
ATOM 1760 O O . TRP B 1 65 ? -12.164 3.479 2.814 1 93.12 65 TRP B O 1
ATOM 1770 N N . ARG B 1 66 ? -11.273 3.109 4.855 1 95.25 66 ARG B N 1
ATOM 1771 C CA . ARG B 1 66 ? -10.367 4.242 4.723 1 95.25 66 ARG B CA 1
ATOM 1772 C C . ARG B 1 66 ? -9.031 3.805 4.129 1 95.25 66 ARG B C 1
ATOM 1774 O O . ARG B 1 66 ? -8.391 2.883 4.637 1 95.25 66 ARG B O 1
ATOM 1781 N N . PRO B 1 67 ? -8.586 4.504 3.049 1 97.06 67 PRO B N 1
ATOM 1782 C CA . PRO B 1 67 ? -7.23 4.223 2.57 1 97.06 67 PRO B CA 1
ATOM 1783 C C . PRO B 1 67 ? -6.168 4.48 3.635 1 97.06 67 PRO B C 1
ATOM 1785 O O . PRO B 1 67 ? -6.438 5.156 4.633 1 97.06 67 PRO B O 1
ATOM 1788 N N . ALA B 1 68 ? -4.996 3.818 3.385 1 97.56 68 ALA B N 1
ATOM 1789 C CA . ALA B 1 68 ? -3.852 4.199 4.207 1 97.56 68 ALA B CA 1
ATOM 1790 C C . ALA B 1 68 ? -3.643 5.711 4.195 1 97.56 68 ALA B C 1
ATOM 1792 O O . ALA B 1 68 ? -3.65 6.336 3.131 1 97.56 68 ALA B O 1
ATOM 1793 N N . HIS B 1 69 ? -3.492 6.289 5.418 1 98.44 69 HIS B N 1
ATOM 1794 C CA . HIS B 1 69 ? -3.342 7.738 5.469 1 98.44 69 HIS B CA 1
ATOM 1795 C C . HIS B 1 69 ? -2.646 8.18 6.75 1 98.44 69 HIS B C 1
ATOM 1797 O O . HIS B 1 69 ? -2.559 7.406 7.711 1 98.44 69 HIS B O 1
ATOM 1803 N N . ILE B 1 70 ? -2.127 9.32 6.703 1 98.38 70 ILE B N 1
ATOM 1804 C CA . ILE B 1 70 ? -1.535 9.984 7.859 1 98.38 70 ILE B CA 1
ATOM 1805 C C . ILE B 1 70 ? -2.236 11.32 8.094 1 98.38 70 ILE B C 1
ATOM 1807 O O . ILE B 1 70 ? -2.465 12.086 7.152 1 98.38 70 ILE B O 1
ATOM 1811 N N . HIS B 1 71 ? -2.609 11.578 9.312 1 97.94 71 HIS B N 1
ATOM 1812 C CA . HIS B 1 71 ? -3.174 12.883 9.664 1 97.94 71 HIS B CA 1
ATOM 1813 C C . HIS B 1 71 ? -2.078 13.891 9.992 1 97.94 71 HIS B C 1
ATOM 1815 O O . HIS B 1 71 ? -1.047 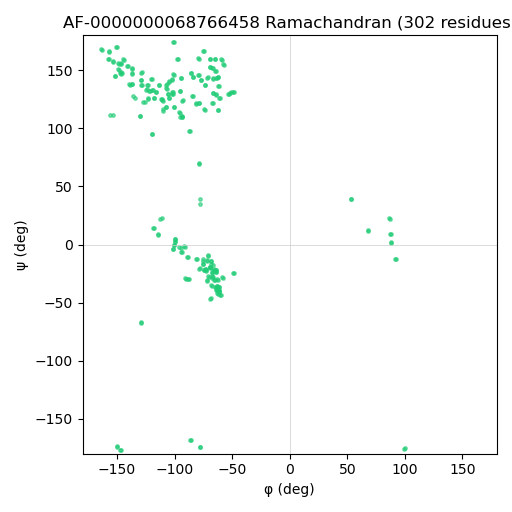13.523 10.562 1 97.94 71 HIS B O 1
ATOM 1821 N N . PHE B 1 72 ? -2.363 15.148 9.672 1 97.38 72 PHE B N 1
ATOM 1822 C CA . PHE B 1 72 ? -1.469 16.266 9.953 1 97.38 72 PHE B CA 1
ATOM 1823 C C . PHE B 1 72 ? -2.211 17.375 10.68 1 97.38 72 PHE B C 1
ATOM 1825 O O . PHE B 1 72 ? -3.35 17.703 10.336 1 97.38 72 PHE B O 1
ATOM 1832 N N . SER B 1 73 ? -1.562 17.875 11.609 1 95.62 73 SER B N 1
ATOM 1833 C CA . SER B 1 73 ? -1.989 19.109 12.234 1 95.62 73 SER B CA 1
ATOM 1834 C C . SER B 1 73 ? -0.878 20.156 12.211 1 95.62 73 SER B C 1
ATOM 1836 O O . SER B 1 73 ? 0.273 19.859 12.531 1 95.62 73 SER B O 1
ATOM 1838 N N . LEU B 1 74 ? -1.22 21.375 11.82 1 94 74 LEU B N 1
ATOM 1839 C CA . LEU B 1 74 ? -0.261 22.469 11.734 1 94 74 LEU B CA 1
ATOM 1840 C C . LEU B 1 74 ? -0.621 23.578 12.719 1 94 74 LEU B C 1
ATOM 1842 O O . LEU B 1 74 ? -1.781 24 12.805 1 94 74 LEU B O 1
ATOM 1846 N N . SER B 1 75 ? 0.373 23.953 13.406 1 92 75 SER B N 1
ATOM 1847 C CA . SER B 1 75 ? 0.25 25.109 14.289 1 92 75 SER B CA 1
ATOM 1848 C C . SER B 1 75 ? 1.462 26.016 14.172 1 92 75 SER B C 1
ATOM 1850 O O . SER B 1 75 ? 2.604 25.562 14.172 1 92 75 SER B O 1
ATOM 1852 N N . GLY B 1 76 ? 1.214 27.203 13.945 1 83.94 76 GLY B N 1
ATOM 1853 C CA . GLY B 1 76 ? 2.285 28.188 13.836 1 83.94 76 GLY B CA 1
ATOM 1854 C C . GLY B 1 76 ? 1.863 29.578 14.25 1 83.94 76 GLY B C 1
ATOM 1855 O O . GLY B 1 76 ? 0.683 29.828 14.508 1 83.94 76 GLY B O 1
ATOM 1856 N N . ASP B 1 77 ? 2.844 30.391 14.344 1 78.88 77 ASP B N 1
ATOM 1857 C CA . ASP B 1 77 ? 2.645 31.75 14.836 1 78.88 77 ASP B CA 1
ATOM 1858 C C . ASP B 1 77 ? 1.825 32.562 13.852 1 78.88 77 ASP B C 1
ATOM 1860 O O . ASP B 1 77 ? 1.137 33.531 14.242 1 78.88 77 ASP B O 1
ATOM 1864 N N . ALA B 1 78 ? 1.906 32.188 12.648 1 72.56 78 ALA B N 1
ATOM 1865 C CA . ALA B 1 78 ? 1.312 33 11.602 1 72.56 78 ALA B CA 1
ATOM 1866 C C . ALA B 1 78 ? -0.201 32.812 11.547 1 72.56 78 ALA B C 1
ATOM 1868 O O . ALA B 1 78 ? -0.912 33.625 10.938 1 72.56 78 ALA B O 1
ATOM 1869 N N . TRP B 1 79 ? -0.704 31.797 12.055 1 71.5 79 TRP B N 1
ATOM 1870 C CA . TRP B 1 79 ? -2.146 31.594 11.984 1 71.5 79 TRP B CA 1
ATOM 1871 C C . TRP B 1 79 ? -2.691 31.094 13.312 1 71.5 79 TRP B C 1
ATOM 1873 O O . TRP B 1 79 ? -2.002 30.375 14.047 1 71.5 79 TRP B O 1
ATOM 1883 N N . ALA B 1 80 ? -3.809 31.641 13.672 1 72.06 80 ALA B N 1
ATOM 1884 C CA . ALA B 1 80 ? -4.434 31.438 14.977 1 72.06 80 ALA B CA 1
ATOM 1885 C C . ALA B 1 80 ? -5.023 30.047 15.102 1 72.06 80 ALA B C 1
ATOM 1887 O O . ALA B 1 80 ? -5.043 29.469 16.188 1 72.06 80 ALA B O 1
ATOM 1888 N N . GLN B 1 81 ? -5.453 29.547 13.945 1 81.31 81 GLN B N 1
ATOM 1889 C CA . GLN B 1 81 ? -6.184 28.281 14.062 1 81.31 81 GLN B CA 1
ATOM 1890 C C . GLN B 1 81 ? -5.328 27.109 13.602 1 81.31 81 GLN B C 1
ATOM 1892 O O . GLN B 1 81 ? -4.586 27.219 12.625 1 81.31 81 GLN B O 1
ATOM 1897 N N . ARG B 1 82 ? -5.492 26.125 14.336 1 88.75 82 ARG B N 1
ATOM 1898 C CA . ARG B 1 82 ? -4.898 24.844 13.977 1 88.75 82 ARG B CA 1
ATOM 1899 C C . ARG B 1 82 ? -5.496 24.312 12.68 1 88.75 82 ARG B C 1
ATOM 1901 O O . ARG B 1 82 ? -6.719 24.328 12.5 1 88.75 82 ARG B O 1
ATOM 1908 N N . LEU B 1 83 ? -4.656 23.953 11.75 1 91.81 83 LEU B N 1
ATOM 1909 C CA . LEU B 1 83 ? -5.102 23.391 10.477 1 91.81 83 LEU B CA 1
ATOM 1910 C C . LEU B 1 83 ? -4.934 21.875 10.469 1 91.81 83 LEU B C 1
ATOM 1912 O O . LEU B 1 83 ? -3.869 21.359 10.82 1 91.81 83 LEU B O 1
ATOM 1916 N N . ILE B 1 84 ? -5.996 21.156 10.109 1 94.56 84 ILE B N 1
ATOM 1917 C CA . ILE B 1 84 ? -5.961 19.688 10.102 1 94.56 84 ILE B CA 1
ATOM 1918 C C . ILE B 1 84 ? -6.215 19.172 8.695 1 94.56 84 ILE B C 1
ATOM 1920 O O . ILE B 1 84 ? -7.109 19.656 7.996 1 94.56 84 ILE B O 1
ATOM 1924 N N . THR B 1 85 ? -5.402 18.25 8.281 1 96.12 85 THR B N 1
ATOM 1925 C CA . THR B 1 85 ? -5.59 17.594 6.988 1 96.12 85 THR B CA 1
ATOM 1926 C C . THR B 1 85 ? -5.133 16.141 7.039 1 96.12 85 THR B C 1
ATOM 1928 O O . THR B 1 85 ? -4.91 15.594 8.125 1 96.12 85 THR B O 1
ATOM 1931 N N . GLN B 1 86 ? -5.199 15.484 5.918 1 97.38 86 GLN B N 1
ATOM 1932 C CA . GLN B 1 86 ? -4.73 14.102 5.844 1 97.38 86 GLN B CA 1
ATOM 1933 C C . GLN B 1 86 ? -4.004 13.836 4.527 1 97.38 86 GLN B C 1
ATOM 1935 O O . GLN B 1 86 ? -4.234 14.531 3.537 1 97.38 86 GLN B O 1
ATOM 1940 N N . MET B 1 87 ? -3.119 12.883 4.586 1 98.44 87 MET B N 1
ATOM 1941 C CA . MET B 1 87 ? -2.262 12.516 3.463 1 98.44 87 MET B CA 1
ATOM 1942 C C . MET B 1 87 ? -2.518 11.078 3.033 1 98.44 87 MET B C 1
ATOM 1944 O O . MET B 1 87 ? -2.492 10.164 3.859 1 98.44 87 MET B O 1
ATOM 1948 N N . TYR B 1 88 ? -2.799 10.906 1.794 1 98.56 88 TYR B N 1
ATOM 1949 C CA . TYR B 1 88 ? -2.891 9.586 1.193 1 98.56 88 TYR B CA 1
ATOM 1950 C C . TYR B 1 88 ? -1.62 9.25 0.419 1 98.56 88 TYR B C 1
ATOM 1952 O O . TYR B 1 88 ? -0.709 10.07 0.32 1 98.56 88 TYR B O 1
ATOM 1960 N N . PHE B 1 89 ? -1.523 8.031 -0.081 1 98.62 89 PHE B N 1
ATOM 1961 C CA . PHE B 1 89 ? -0.32 7.574 -0.763 1 98.62 89 PHE B CA 1
ATOM 1962 C C . PHE B 1 89 ? -0.594 7.332 -2.242 1 98.62 89 PHE B C 1
ATOM 1964 O O . PHE B 1 89 ? -1.604 6.727 -2.602 1 98.62 89 PHE B O 1
ATOM 1971 N N . GLU B 1 90 ? 0.283 7.738 -3.016 1 98.38 90 GLU B N 1
ATOM 1972 C CA . GLU B 1 90 ? 0.192 7.562 -4.461 1 98.38 90 GLU B CA 1
ATOM 1973 C C . GLU B 1 90 ? -0.16 6.125 -4.824 1 98.38 90 GLU B C 1
ATOM 1975 O O . GLU B 1 90 ? 0.433 5.184 -4.293 1 98.38 90 GLU B O 1
ATOM 1980 N N . GLY B 1 91 ? -1.174 6.016 -5.715 1 96.88 91 GLY B N 1
ATOM 1981 C CA . GLY B 1 91 ? -1.458 4.723 -6.312 1 96.88 91 GLY B CA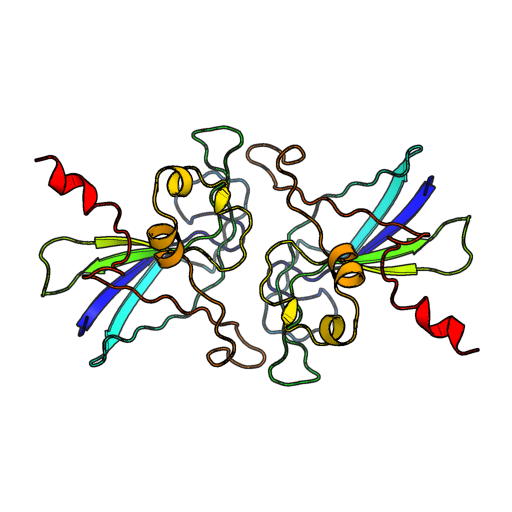 1
ATOM 1982 C C . GLY B 1 91 ? -2.488 3.922 -5.543 1 96.88 91 GLY B C 1
ATOM 1983 O O . GLY B 1 91 ? -2.969 2.891 -6.02 1 96.88 91 GLY B O 1
ATOM 1984 N N . ASP B 1 92 ? -2.824 4.316 -4.355 1 97.81 92 ASP B N 1
ATOM 1985 C CA . ASP B 1 92 ? -3.789 3.576 -3.549 1 97.81 92 ASP B CA 1
ATOM 1986 C C . ASP B 1 92 ? -5.16 3.543 -4.223 1 97.81 92 ASP B C 1
ATOM 1988 O O . ASP B 1 92 ? -5.809 4.582 -4.375 1 97.81 92 ASP B O 1
ATOM 1992 N N . PRO B 1 93 ? -5.59 2.377 -4.578 1 96.81 93 PRO B N 1
ATOM 1993 C CA . PRO B 1 93 ? -6.859 2.301 -5.309 1 96.81 93 PRO B CA 1
ATOM 1994 C C . PRO B 1 93 ? -8.062 2.598 -4.422 1 96.81 93 PRO B C 1
ATOM 1996 O O . PRO B 1 93 ? -9.172 2.807 -4.926 1 96.81 93 PRO B O 1
ATOM 1999 N N . LEU B 1 94 ? -7.914 2.613 -3.154 1 96.88 94 LEU B N 1
ATOM 2000 C CA . LEU B 1 94 ? -9.016 2.861 -2.229 1 96.88 94 LEU B CA 1
ATOM 2001 C C . LEU B 1 94 ? -9.391 4.34 -2.213 1 96.88 94 LEU B C 1
ATOM 2003 O O . LEU B 1 94 ? -10.461 4.707 -1.723 1 96.88 94 LEU B O 1
ATOM 2007 N N . ILE B 1 95 ? -8.492 5.207 -2.729 1 96.62 95 ILE B N 1
ATOM 2008 C CA . ILE B 1 95 ? -8.672 6.648 -2.609 1 96.62 95 ILE B CA 1
ATOM 2009 C C . ILE B 1 95 ? -9.977 7.059 -3.295 1 96.62 95 ILE B C 1
ATOM 2011 O O . ILE B 1 95 ? -10.781 7.801 -2.723 1 96.62 95 ILE B O 1
ATOM 2015 N N . LYS B 1 96 ? -10.188 6.52 -4.41 1 92.62 96 LYS B N 1
ATOM 2016 C CA . LYS B 1 96 ? -11.367 6.922 -5.176 1 92.62 96 LYS B CA 1
ATOM 2017 C C . LYS B 1 96 ? -12.648 6.438 -4.504 1 92.62 96 LYS B C 1
ATOM 2019 O O . LYS B 1 96 ? -13.734 6.969 -4.766 1 92.62 96 LYS B O 1
ATOM 2024 N N . GLN B 1 97 ? -12.539 5.48 -3.656 1 90.94 97 GLN B N 1
ATOM 2025 C CA . GLN B 1 97 ? -13.711 4.906 -3.01 1 90.94 97 GLN B CA 1
ATOM 2026 C C . GLN B 1 97 ? -13.875 5.445 -1.592 1 90.94 97 GLN B C 1
ATOM 2028 O O . GLN B 1 97 ? -14.859 5.133 -0.914 1 90.94 97 GLN B O 1
ATOM 2033 N N . CYS B 1 98 ? -12.992 6.195 -1.168 1 92.5 98 CYS B N 1
ATOM 2034 C CA . CYS B 1 98 ? -13.008 6.723 0.19 1 92.5 98 CYS B CA 1
ATOM 2035 C C . CYS B 1 98 ? -14.18 7.676 0.392 1 92.5 98 CYS B C 1
ATOM 2037 O O . CYS B 1 98 ? -14.352 8.625 -0.375 1 92.5 98 CYS B O 1
ATOM 2039 N N . PRO B 1 99 ? -14.938 7.488 1.456 1 90 99 PRO B N 1
ATOM 2040 C CA . PRO B 1 99 ? -16.094 8.359 1.7 1 90 99 PRO B CA 1
ATOM 2041 C C . PRO B 1 99 ? -15.703 9.82 1.88 1 90 99 PRO B C 1
ATOM 2043 O O . PRO B 1 99 ? -16.453 10.719 1.469 1 90 99 PRO B O 1
ATOM 2046 N N . ILE B 1 100 ? -14.664 10.109 2.467 1 90.69 100 ILE B N 1
ATOM 2047 C CA . ILE B 1 100 ? -14.203 11.477 2.68 1 90.69 100 ILE B CA 1
ATOM 2048 C C . ILE B 1 100 ? -13.789 12.102 1.346 1 90.69 100 ILE B C 1
ATOM 2050 O O . ILE B 1 100 ? -14.195 13.219 1.024 1 90.69 100 ILE B O 1
ATOM 2054 N N . VAL B 1 101 ? -13.039 11.391 0.554 1 93.25 101 VAL B N 1
ATOM 2055 C CA . VAL B 1 101 ? -12.57 11.898 -0.732 1 93.25 101 VAL B CA 1
ATOM 2056 C C . VAL B 1 101 ? -13.758 12.156 -1.651 1 93.25 101 VAL B C 1
ATOM 2058 O O . VAL B 1 101 ? -13.773 13.125 -2.412 1 93.25 101 VAL B O 1
ATOM 2061 N N . ARG B 1 102 ? -14.688 11.344 -1.537 1 90.88 102 ARG B N 1
ATOM 2062 C CA . ARG B 1 102 ? -15.875 11.461 -2.379 1 90.88 102 ARG B CA 1
ATOM 2063 C C . ARG B 1 102 ? -16.625 12.766 -2.094 1 90.88 102 ARG B C 1
ATOM 2065 O O . ARG B 1 102 ? -17.391 13.242 -2.932 1 90.88 102 ARG B O 1
ATOM 2072 N N . THR B 1 103 ? -16.422 13.297 -0.927 1 90.12 103 THR B N 1
ATOM 2073 C CA . THR B 1 103 ? -17.078 14.547 -0.584 1 90.12 103 THR B CA 1
ATOM 2074 C C . THR B 1 103 ? -16.328 15.734 -1.169 1 90.12 103 THR B C 1
ATOM 2076 O O . THR B 1 103 ? -16.844 16.844 -1.214 1 90.12 103 THR B O 1
ATOM 2079 N N . ILE B 1 104 ? -15.133 15.461 -1.641 1 88.94 104 ILE B N 1
ATOM 2080 C CA . ILE B 1 104 ? -14.32 16.516 -2.227 1 88.94 104 ILE B CA 1
ATOM 2081 C C . ILE B 1 104 ? -14.648 16.672 -3.709 1 88.94 104 ILE B C 1
ATOM 2083 O O . ILE B 1 104 ? -14.461 15.734 -4.492 1 88.94 104 ILE B O 1
ATOM 2087 N N . ASN B 1 105 ? -15.391 17.5 -4.148 1 80.88 105 ASN B N 1
ATOM 2088 C CA . ASN B 1 105 ? -15.875 17.719 -5.508 1 80.88 105 ASN B CA 1
ATOM 2089 C C . ASN B 1 105 ? -14.828 18.406 -6.371 1 80.88 105 ASN B C 1
ATOM 2091 O O . ASN B 1 105 ? -15.164 19.25 -7.211 1 80.88 105 ASN B O 1
ATOM 2095 N N . ASN B 1 106 ? -13.578 18.188 -6.238 1 88.31 106 ASN B N 1
ATOM 2096 C CA . ASN B 1 106 ? -12.477 18.812 -6.965 1 88.31 106 ASN B CA 1
ATOM 2097 C C . ASN B 1 106 ? -11.25 17.906 -7.027 1 88.31 106 ASN B C 1
ATOM 2099 O O . ASN B 1 106 ? -10.578 17.688 -6.02 1 88.31 106 ASN B O 1
ATOM 2103 N N . ASP B 1 107 ? -10.93 17.406 -8.234 1 90.06 107 ASP B N 1
ATOM 2104 C CA . ASP B 1 107 ? -9.836 16.469 -8.422 1 90.06 107 ASP B CA 1
ATOM 2105 C C . ASP B 1 107 ? -8.492 17.094 -8.055 1 90.06 107 ASP B C 1
ATOM 2107 O O . ASP B 1 107 ? -7.602 16.422 -7.539 1 90.06 107 ASP B O 1
ATOM 2111 N N . ASP B 1 108 ? -8.406 18.328 -8.375 1 90.06 108 ASP B N 1
ATOM 2112 C CA . ASP B 1 108 ? -7.168 19.031 -8.031 1 90.06 108 ASP B CA 1
ATOM 2113 C C . ASP B 1 108 ? -6.957 19.062 -6.523 1 90.06 108 ASP B C 1
ATOM 2115 O O . ASP B 1 108 ? -5.836 18.906 -6.039 1 90.06 108 ASP B O 1
ATOM 2119 N N . ALA B 1 109 ? -8.031 19.328 -5.816 1 91.12 109 ALA B N 1
ATOM 2120 C CA . ALA B 1 109 ? -7.957 19.344 -4.355 1 91.12 109 ALA B CA 1
ATOM 2121 C C . ALA B 1 109 ? -7.555 17.969 -3.826 1 91.12 109 ALA B C 1
ATOM 2123 O O . ALA B 1 109 ? -6.742 17.859 -2.906 1 91.12 109 ALA B O 1
ATOM 2124 N N . VAL B 1 110 ? -8.07 16.922 -4.422 1 94.44 110 VAL B N 1
ATOM 2125 C CA . VAL B 1 110 ? -7.742 15.562 -4.008 1 94.44 110 VAL B CA 1
ATOM 2126 C C . VAL B 1 110 ? -6.262 15.289 -4.25 1 94.44 110 VAL B C 1
ATOM 2128 O O . VAL B 1 110 ? -5.594 14.672 -3.422 1 94.44 110 VAL B O 1
ATOM 2131 N N . ARG B 1 111 ? -5.77 15.766 -5.324 1 94.81 111 ARG B N 1
ATOM 2132 C CA . ARG B 1 111 ? -4.371 15.539 -5.676 1 94.81 111 ARG B CA 1
ATOM 2133 C C . ARG B 1 111 ? -3.439 16.172 -4.641 1 94.81 111 A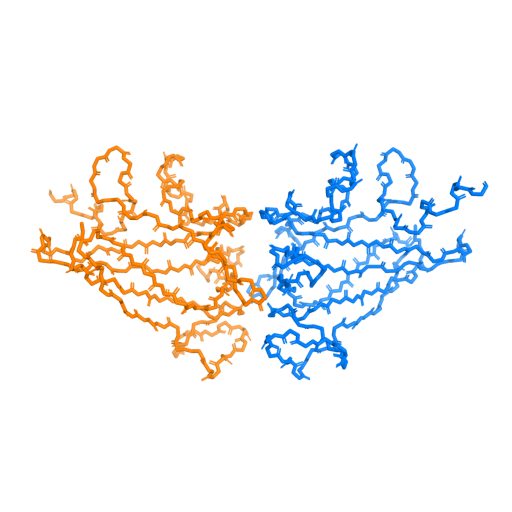RG B C 1
ATOM 2135 O O . ARG B 1 111 ? -2.34 15.664 -4.402 1 94.81 111 ARG B O 1
ATOM 2142 N N . THR B 1 112 ? -3.922 17.266 -4.02 1 94.56 112 THR B N 1
ATOM 2143 C CA . THR B 1 112 ? -3.094 17.938 -3.021 1 94.56 112 THR B CA 1
ATOM 2144 C C . THR B 1 112 ? -2.982 17.094 -1.757 1 94.56 112 THR B C 1
ATOM 2146 O O . THR B 1 112 ? -2.143 17.359 -0.895 1 94.56 112 THR B O 1
ATOM 2149 N N . LEU B 1 113 ? -3.785 16.031 -1.701 1 97.31 113 LEU B N 1
ATOM 2150 C CA . LEU B 1 113 ? -3.791 15.195 -0.506 1 97.31 113 LEU B CA 1
ATOM 2151 C C . LEU B 1 113 ? -2.965 13.93 -0.722 1 97.31 113 LEU B C 1
ATOM 2153 O O . LEU B 1 113 ? -2.822 13.117 0.19 1 97.31 113 LEU B O 1
ATOM 2157 N N . ILE B 1 114 ? -2.42 13.797 -1.869 1 98 114 ILE B N 1
ATOM 2158 C CA . ILE B 1 114 ? -1.74 12.555 -2.205 1 98 114 ILE B CA 1
ATOM 2159 C C . ILE B 1 114 ? -0.23 12.773 -2.223 1 98 114 ILE B C 1
ATOM 2161 O O . ILE B 1 114 ? 0.272 13.609 -2.982 1 98 114 ILE B O 1
ATOM 2165 N N . ALA B 1 115 ? 0.431 12.07 -1.364 1 98.5 115 ALA B N 1
ATOM 2166 C CA . ALA B 1 115 ? 1.892 12.078 -1.364 1 98.5 115 ALA B CA 1
ATOM 2167 C C . ALA B 1 115 ? 2.445 11.219 -2.496 1 98.5 115 ALA B C 1
ATOM 2169 O O . ALA B 1 115 ? 1.939 10.125 -2.758 1 98.5 115 ALA B O 1
ATOM 2170 N N . GLU B 1 116 ? 3.471 11.695 -3.07 1 97.94 116 GLU B N 1
ATOM 2171 C CA . GLU B 1 116 ? 4.082 10.977 -4.184 1 97.94 116 GLU B CA 1
ATOM 2172 C C . GLU B 1 116 ? 5.348 10.242 -3.74 1 97.94 116 GLU B C 1
ATOM 2174 O O . GLU B 1 116 ? 6.125 10.773 -2.941 1 97.94 116 GLU B O 1
ATOM 2179 N N . LEU B 1 117 ? 5.531 9.047 -4.297 1 97.56 117 LEU B N 1
ATOM 2180 C CA . LEU B 1 117 ? 6.777 8.312 -4.082 1 97.56 117 LEU B CA 1
ATOM 2181 C C . LEU B 1 117 ? 7.969 9.102 -4.617 1 97.56 117 LEU B C 1
ATOM 2183 O O . LEU B 1 117 ? 7.934 9.594 -5.746 1 97.56 117 LEU B O 1
ATOM 2187 N N . ASP B 1 118 ? 8.953 9.32 -3.762 1 96.56 118 ASP B N 1
ATOM 2188 C CA . ASP B 1 118 ? 10.172 10.055 -4.117 1 96.56 118 ASP B CA 1
ATOM 2189 C C . ASP B 1 118 ? 11.406 9.172 -3.951 1 96.56 118 ASP B C 1
ATOM 2191 O O . ASP B 1 118 ? 12.008 9.141 -2.877 1 96.56 118 ASP B O 1
ATOM 2195 N N . MET B 1 119 ? 11.852 8.547 -4.996 1 93.12 119 MET B N 1
ATOM 2196 C CA . MET B 1 119 ? 12.945 7.582 -4.922 1 93.12 119 MET B CA 1
ATOM 2197 C C . MET B 1 119 ? 14.273 8.281 -4.684 1 93.12 119 MET B C 1
ATOM 2199 O O . MET B 1 119 ? 15.242 7.648 -4.254 1 93.12 119 MET B O 1
ATOM 2203 N N . HIS B 1 120 ? 14.328 9.539 -5.008 1 93.19 120 HIS B N 1
ATOM 2204 C CA . HIS B 1 120 ? 15.562 10.281 -4.77 1 93.19 120 HIS B CA 1
ATOM 2205 C C . HIS B 1 120 ? 15.789 10.508 -3.279 1 93.19 120 HIS B C 1
ATOM 2207 O O . HIS B 1 120 ? 16.922 10.672 -2.838 1 93.19 120 HIS B O 1
ATOM 2213 N N . ALA B 1 121 ? 14.711 10.547 -2.518 1 94.5 121 ALA B N 1
ATOM 2214 C CA . ALA B 1 121 ? 14.812 10.773 -1.079 1 94.5 121 ALA B CA 1
ATOM 2215 C C . ALA B 1 121 ? 14.836 9.453 -0.312 1 94.5 121 ALA B C 1
ATOM 2217 O O . ALA B 1 121 ? 15.016 9.445 0.908 1 94.5 121 ALA B O 1
ATOM 2218 N N . ALA B 1 122 ? 14.625 8.328 -1.024 1 93.69 122 ALA B N 1
ATOM 2219 C CA . ALA B 1 122 ? 14.68 7.016 -0.377 1 93.69 122 ALA B CA 1
ATOM 2220 C C . ALA B 1 122 ? 16.078 6.723 0.145 1 93.69 122 ALA B C 1
ATOM 2222 O O . ALA B 1 122 ? 17.078 7.223 -0.396 1 93.69 122 ALA B O 1
ATOM 2223 N N . VAL B 1 123 ? 16.141 5.992 1.193 1 92.56 123 VAL B N 1
ATOM 2224 C CA . VAL B 1 123 ? 17.422 5.574 1.758 1 92.56 123 VAL B CA 1
ATOM 2225 C C . VAL B 1 123 ? 17.719 4.133 1.348 1 92.56 123 VAL B C 1
ATOM 2227 O O . VAL B 1 123 ? 16.984 3.209 1.734 1 92.56 123 VAL B O 1
ATOM 2230 N N . PRO B 1 124 ? 18.766 3.963 0.642 1 89.62 124 PRO B N 1
ATOM 2231 C CA . PRO B 1 124 ? 19.078 2.625 0.132 1 89.62 124 PRO B CA 1
ATOM 2232 C C . PRO B 1 124 ? 19.094 1.564 1.231 1 89.62 124 PRO B C 1
ATOM 2234 O O . PRO B 1 124 ? 19.719 1.768 2.279 1 89.62 124 PRO B O 1
ATOM 2237 N N . LEU B 1 125 ? 18.344 0.451 0.943 1 87.94 125 LEU B N 1
ATOM 2238 C CA . LEU B 1 125 ? 18.312 -0.751 1.769 1 87.94 125 LEU B CA 1
ATOM 2239 C C . LEU B 1 125 ? 17.641 -0.473 3.109 1 87.94 125 LEU B C 1
ATOM 2241 O O . LEU B 1 125 ? 17.703 -1.302 4.02 1 87.94 125 LEU B O 1
ATOM 2245 N N . ASP B 1 126 ? 16.984 0.684 3.234 1 91 126 ASP B N 1
ATOM 2246 C CA . ASP B 1 126 ? 16.422 1.055 4.531 1 91 126 ASP B CA 1
ATOM 2247 C C . ASP B 1 126 ? 14.953 1.448 4.395 1 91 126 ASP B C 1
ATOM 2249 O O . ASP B 1 126 ? 14.07 0.675 4.758 1 91 126 ASP B O 1
ATOM 2253 N N . CYS B 1 127 ? 14.695 2.549 3.725 1 94 127 CYS B N 1
ATOM 2254 C CA . CYS B 1 127 ? 13.305 2.971 3.693 1 94 127 CYS B CA 1
ATOM 2255 C C . CYS B 1 127 ? 12.977 3.688 2.389 1 94 127 CYS B C 1
ATOM 2257 O O . CYS B 1 127 ? 13.859 4.285 1.767 1 94 127 CYS B O 1
ATOM 2259 N N . LEU B 1 128 ? 11.719 3.561 1.976 1 95.56 128 LEU B N 1
ATOM 2260 C CA . LEU B 1 128 ? 11.148 4.371 0.902 1 95.56 128 LEU B CA 1
ATOM 2261 C C . LEU B 1 128 ? 10.773 5.758 1.408 1 95.56 128 LEU B C 1
ATOM 2263 O O . LEU B 1 128 ? 10.727 5.992 2.617 1 95.56 128 LEU B O 1
ATOM 2267 N N . ALA B 1 129 ? 10.648 6.656 0.491 1 97.31 129 ALA B N 1
ATOM 2268 C CA . ALA B 1 129 ? 10.289 8.023 0.867 1 97.31 129 ALA B CA 1
ATOM 2269 C C . ALA B 1 129 ? 9.102 8.516 0.041 1 97.31 129 ALA B C 1
ATOM 2271 O O . ALA B 1 129 ? 8.992 8.211 -1.147 1 97.31 129 ALA B O 1
ATOM 2272 N N . TYR B 1 130 ? 8.219 9.25 0.656 1 98.44 130 TYR B N 1
ATOM 2273 C CA . TYR B 1 130 ? 7.113 9.953 0.011 1 98.44 130 TYR B CA 1
ATOM 2274 C C . TYR B 1 130 ? 7.207 11.453 0.253 1 98.44 130 TYR B C 1
ATOM 2276 O O . TYR B 1 130 ? 7.574 11.891 1.347 1 98.44 130 TYR B O 1
ATOM 2284 N N . ARG B 1 131 ? 6.871 12.211 -0.719 1 98.25 131 ARG B N 1
ATOM 2285 C CA . ARG B 1 131 ? 6.867 13.664 -0.613 1 98.25 131 ARG B CA 1
ATOM 2286 C C . ARG B 1 131 ? 5.445 14.203 -0.497 1 98.25 131 ARG B C 1
ATOM 2288 O O . ARG B 1 131 ? 4.59 13.898 -1.333 1 98.25 131 ARG B O 1
ATOM 2295 N N . PHE B 1 132 ? 5.227 14.969 0.517 1 98.25 132 PHE B N 1
ATOM 2296 C CA . PHE B 1 132 ? 3.941 15.617 0.747 1 98.25 132 PHE B CA 1
ATOM 2297 C C . PHE B 1 132 ? 4.125 17.109 1.021 1 98.25 132 PHE B C 1
ATOM 2299 O O . PHE B 1 132 ? 4.609 17.484 2.088 1 98.25 132 PHE B O 1
ATOM 2306 N N . ASP B 1 133 ? 3.703 17.922 0.091 1 95.75 133 ASP B N 1
ATOM 2307 C CA . ASP B 1 133 ? 3.814 19.375 0.229 1 95.75 133 ASP B CA 1
ATOM 2308 C C . ASP B 1 133 ? 2.541 19.969 0.828 1 95.75 133 ASP B C 1
ATOM 2310 O O . ASP B 1 133 ? 1.442 19.734 0.32 1 95.75 133 ASP B O 1
ATOM 2314 N N . LEU B 1 134 ? 2.691 20.656 1.88 1 94.62 134 LEU B N 1
ATOM 2315 C CA . LEU B 1 134 ? 1.586 21.375 2.496 1 94.62 134 LEU B CA 1
ATOM 2316 C C . LEU B 1 134 ? 1.58 22.828 2.049 1 94.62 134 LEU B C 1
ATOM 2318 O O . LEU B 1 134 ? 2.506 23.594 2.359 1 94.62 134 LEU B O 1
ATOM 2322 N N . VAL B 1 135 ? 0.566 23.141 1.346 1 91 135 VAL B N 1
ATOM 2323 C CA . VAL B 1 135 ? 0.429 24.5 0.804 1 91 135 VAL B CA 1
ATOM 2324 C C . VAL B 1 135 ? -0.72 25.219 1.504 1 91 135 VAL B C 1
ATOM 2326 O O . VAL B 1 135 ? -1.865 24.766 1.461 1 91 135 VAL B O 1
ATOM 2329 N N . LEU B 1 136 ? -0.449 26.359 2.078 1 86.88 136 LEU B N 1
ATOM 2330 C CA . LEU B 1 136 ? -1.407 27 2.973 1 86.88 136 LEU B CA 1
ATOM 2331 C C . LEU B 1 136 ? -2.324 27.953 2.201 1 86.88 136 LEU B C 1
ATOM 2333 O O . LEU B 1 136 ? -3.428 28.266 2.654 1 86.88 136 LEU B O 1
ATOM 2337 N N . ARG B 1 137 ? -1.794 28.484 1.118 1 82.88 137 ARG B N 1
ATOM 2338 C CA . ARG B 1 137 ? -2.59 29.484 0.408 1 82.88 137 ARG B CA 1
ATOM 2339 C C . ARG B 1 137 ? -2.383 29.375 -1.1 1 82.88 137 ARG B C 1
ATOM 2341 O O . ARG B 1 137 ? -1.399 28.797 -1.556 1 82.88 137 ARG B O 1
ATOM 2348 N N . GLY B 1 138 ? -3.428 29.953 -1.855 1 82.31 138 GLY B N 1
ATOM 2349 C CA . GLY B 1 138 ? -3.316 29.984 -3.305 1 82.31 138 GLY B CA 1
ATOM 2350 C C . GLY B 1 138 ? -4.105 28.891 -3.992 1 82.31 138 GLY B C 1
ATOM 2351 O O . GLY B 1 138 ? -4.859 28.156 -3.344 1 82.31 138 GLY B O 1
ATOM 2352 N N . HIS B 1 139 ? -4.02 28.75 -5.262 1 80.12 139 HIS B N 1
ATOM 2353 C CA . HIS B 1 139 ? -4.797 27.844 -6.094 1 80.12 139 HIS B CA 1
ATOM 2354 C C . HIS B 1 139 ? -4.43 26.391 -5.809 1 80.12 139 HIS B C 1
ATOM 2356 O O . HIS B 1 139 ? -5.223 25.484 -6.07 1 80.12 139 HIS B O 1
ATOM 2362 N N . ARG B 1 140 ? -3.328 26.188 -5.176 1 82.25 140 ARG B N 1
ATOM 2363 C CA . ARG B 1 140 ? -2.875 24.828 -4.895 1 82.25 140 ARG B CA 1
ATOM 2364 C C . ARG B 1 140 ? -2.912 24.547 -3.396 1 82.25 140 ARG B C 1
ATOM 2366 O O . ARG B 1 140 ? -2.172 23.688 -2.904 1 82.25 140 ARG B O 1
ATOM 2373 N N . ALA B 1 141 ? -3.682 25.281 -2.76 1 88.56 141 ALA B N 1
ATOM 2374 C CA . ALA B 1 141 ? -3.754 25.109 -1.31 1 88.56 141 ALA B CA 1
ATOM 2375 C C . ALA B 1 141 ? -4.242 23.719 -0.938 1 88.56 141 ALA B C 1
ATOM 2377 O O . ALA B 1 141 ? -5.156 23.188 -1.571 1 88.56 141 ALA B O 1
ATOM 2378 N N . THR B 1 142 ? -3.574 23.203 0.021 1 91.56 142 THR B N 1
ATOM 2379 C CA . THR B 1 142 ? -3.99 21.906 0.56 1 91.56 142 THR B CA 1
ATOM 2380 C C . THR B 1 142 ? -5.379 22.016 1.187 1 91.56 142 THR B C 1
ATOM 2382 O O . THR B 1 142 ? -5.734 23.031 1.765 1 91.56 142 THR B O 1
ATOM 2385 N N . LEU B 1 143 ? -6.145 20.969 1.024 1 89.56 143 LEU B N 1
ATOM 2386 C CA . LEU B 1 143 ? -7.457 20.906 1.652 1 89.56 143 LEU B CA 1
ATOM 2387 C C . LEU B 1 143 ? -7.336 20.656 3.15 1 89.56 143 LEU B C 1
ATOM 2389 O O . LEU B 1 143 ? -6.809 19.625 3.564 1 89.56 143 LEU B O 1
ATOM 2393 N N . PHE B 1 144 ? -7.781 21.641 3.936 1 88.38 144 PHE B N 1
ATOM 2394 C CA . PHE B 1 144 ? -7.805 21.5 5.387 1 88.38 144 PHE B CA 1
ATOM 2395 C C . PHE B 1 144 ? -9.227 21.297 5.887 1 88.38 144 PHE B C 1
ATOM 2397 O O . PHE B 1 144 ? -10.148 22 5.465 1 88.38 144 PHE B O 1
ATOM 2404 N N . GLU B 1 145 ? -9.461 20.328 6.664 1 82.69 145 GLU B N 1
ATOM 2405 C CA . GLU B 1 145 ? -10.781 19.875 7.105 1 82.69 145 GLU B CA 1
ATOM 2406 C C . GLU B 1 145 ? -11.508 20.969 7.875 1 82.69 145 GLU B C 1
ATOM 2408 O O . GLU B 1 145 ? -12.734 21.078 7.82 1 82.69 145 GLU B O 1
ATOM 2413 N N . ASN B 1 146 ? -10.844 21.672 8.68 1 73.44 146 ASN B N 1
ATOM 2414 C CA . ASN B 1 146 ? -11.516 22.641 9.539 1 73.44 146 ASN B CA 1
ATOM 2415 C C . ASN B 1 146 ? -11.477 24.047 8.93 1 73.44 146 ASN B C 1
ATOM 2417 O O . ASN B 1 146 ? -11.844 25.016 9.594 1 73.44 146 ASN B O 1
ATOM 2421 N N . ARG B 1 147 ? -10.875 24.25 7.832 1 62.41 147 ARG B N 1
ATOM 2422 C CA . ARG B 1 147 ? -11.016 25.562 7.207 1 62.41 147 ARG B CA 1
ATOM 2423 C C . ARG B 1 147 ? -12.445 25.781 6.723 1 62.41 147 ARG B C 1
ATOM 2425 O O . ARG B 1 147 ? -12.938 26.906 6.699 1 62.41 147 ARG B O 1
ATOM 2432 N N . THR B 1 148 ? -13.062 24.766 6.258 1 51.06 148 THR B N 1
ATOM 2433 C CA . THR B 1 148 ? -14.375 24.984 5.672 1 51.06 148 THR B CA 1
ATOM 2434 C C . THR B 1 148 ? -15.375 25.422 6.734 1 51.06 148 THR B C 1
ATOM 2436 O O . THR B 1 148 ? -16.422 26 6.414 1 51.06 148 THR B O 1
ATOM 2439 N N . GLN B 1 149 ? -15.148 25.031 7.914 1 44.06 149 GLN B N 1
ATOM 2440 C CA . GLN B 1 149 ? -16.219 25.391 8.844 1 44.06 149 GLN B CA 1
ATOM 2441 C C . GLN B 1 149 ? -16.312 26.906 9 1 44.06 149 GLN B C 1
ATOM 2443 O O . GLN B 1 149 ? -17.391 27.422 9.312 1 44.06 149 GLN B O 1
ATOM 2448 N N . GLY B 1 150 ? -15.258 27.656 8.883 1 39.47 150 GLY B N 1
ATOM 2449 C CA . GLY B 1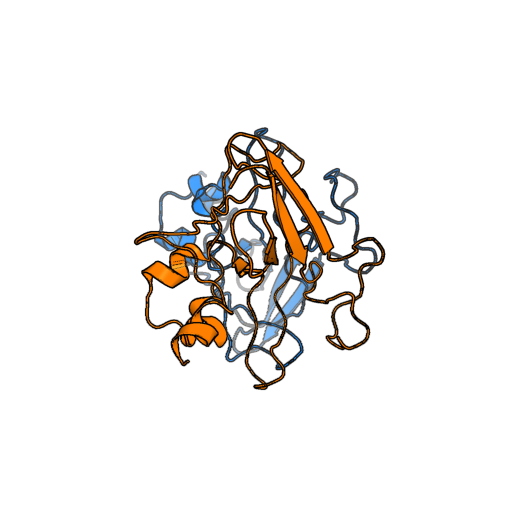 150 ? -15.469 29.078 9.117 1 39.47 150 GLY B CA 1
ATOM 2450 C C . GLY B 1 150 ? -16.203 29.75 7.98 1 39.47 150 GLY B C 1
ATOM 2451 O O . GLY B 1 150 ? -16.484 30.953 8.047 1 39.47 150 GLY B O 1
ATOM 2452 N N . ALA B 1 151 ? -16.234 29.25 6.82 1 42.03 151 ALA B N 1
ATOM 2453 C CA . ALA B 1 151 ? -16.938 30.109 5.871 1 42.03 151 ALA B CA 1
ATOM 2454 C C . ALA B 1 151 ? -18.422 30.219 6.223 1 42.03 151 ALA B C 1
ATOM 2456 O O . ALA B 1 151 ? -19.172 30.922 5.547 1 42.03 151 ALA B O 1
ATOM 2457 N N . ALA B 1 152 ? -18.984 29.266 6.98 1 37 152 ALA B N 1
ATOM 2458 C CA . ALA B 1 152 ? -20.422 29.484 7.18 1 37 152 ALA B CA 1
ATOM 2459 C C . ALA B 1 152 ? -20.656 30.609 8.188 1 37 152 ALA B C 1
ATOM 2461 O O . ALA B 1 152 ? -21.797 30.969 8.453 1 37 152 ALA B O 1
ATOM 2462 N N . ARG B 1 153 ? -19.719 31.031 8.914 1 29.83 153 ARG B N 1
ATOM 2463 C CA . ARG B 1 153 ? -20.344 32.125 9.664 1 29.83 153 ARG B CA 1
ATOM 2464 C C . ARG B 1 153 ? -20.375 33.406 8.852 1 29.83 153 ARG B C 1
ATOM 2466 O O . ARG B 1 153 ? -19.438 33.688 8.094 1 29.83 153 ARG B O 1
#